Protein AF-A0A554KTY0-F1 (afdb_monomer_lite)

Sequence (241 aa):
MKNPFCISRRGLQHLFLSFKGDFAQDLFQRALDRYSYEEIEVQLNNGKGVIIDAIAANSKLSSSKTENVEVLTALQLSDFYFPYNETAICFELRSDVSPFAIKSYQDLTSALEDNTYVDCSVIYGDKKMSFQIKRYPQKHLEHKNEAFMKWFESKRRHYGEMNGTILVIILQPSGFSMSSKLNLTELAREFIFLKDEITFDEIVVFFNDSMKYFTLYKLYPKEEKLLIPLEWGLKRFRGEI

Radius of gyration: 18.95 Å; chains: 1; bounding box: 55×38×45 Å

pLDDT: mean 81.15, std 13.98, range [34.84, 97.31]

Secondary structure (DSSP, 8-state):
----EEEEHHHHHHHHHHHHHHHHHHHHHHHHTTS-HHHHHHHHHHT-SHHHHHHHHHHHHHHHSHHHHHHHHHHHHHHHH-TTS--EEEEPBPTT--GGG--SHHHHHHHB-SS-S-SEEEEETTEEEEEEEEEEPGGGTTS-HHHHHHHHHHHHTTS---TTEEEEEEE---SS-------HHHHHHHHHHTGGG--SSEEEEEEEETTTEEEEEEEESS-EEEEEEHHHHHHHTTT--

Structure (mmCIF, N/CA/C/O backbone):
data_AF-A0A554KTY0-F1
#
_entry.id   AF-A0A554KTY0-F1
#
loop_
_atom_site.group_PDB
_atom_site.id
_atom_site.type_symbol
_atom_site.label_atom_id
_atom_site.label_alt_id
_atom_site.label_comp_id
_at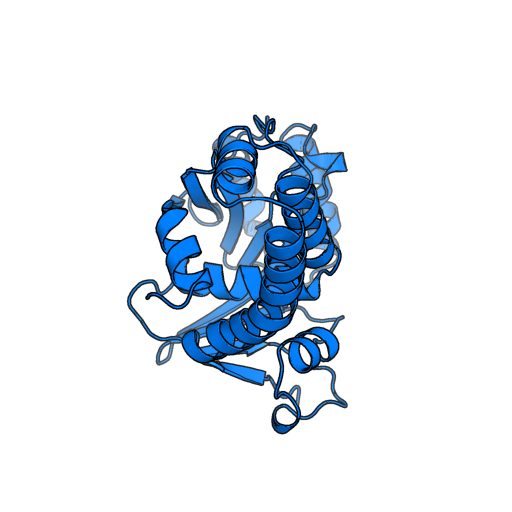om_site.label_asym_id
_atom_site.label_entity_id
_atom_site.label_seq_id
_atom_site.pdbx_PDB_ins_code
_atom_site.Cartn_x
_atom_site.Cartn_y
_atom_site.Cartn_z
_atom_site.occupancy
_atom_site.B_iso_or_equiv
_atom_site.auth_seq_id
_atom_site.auth_comp_id
_atom_site.auth_asym_id
_atom_site.auth_atom_id
_atom_site.pdbx_PDB_model_num
ATOM 1 N N . MET A 1 1 ? -22.938 -3.478 -13.278 1.00 49.38 1 MET A N 1
ATOM 2 C CA . MET A 1 1 ? -22.076 -4.273 -12.377 1.00 49.38 1 MET A CA 1
ATOM 3 C C . MET A 1 1 ? -20.657 -3.778 -12.622 1.00 49.38 1 MET A C 1
ATOM 5 O O . MET A 1 1 ? -20.261 -3.793 -13.782 1.00 49.38 1 MET A O 1
ATOM 9 N N . LYS A 1 2 ? -19.956 -3.223 -11.621 1.00 64.88 2 LYS A N 1
ATOM 10 C CA . LYS A 1 2 ? -18.558 -2.792 -11.809 1.00 64.88 2 LYS A CA 1
ATOM 11 C C . LYS A 1 2 ? -17.721 -4.032 -12.125 1.00 64.88 2 LYS A C 1
ATOM 13 O O . LYS A 1 2 ? -17.886 -5.048 -11.454 1.00 64.88 2 LYS A O 1
ATOM 18 N N . ASN A 1 3 ? -16.911 -3.975 -13.176 1.00 82.62 3 ASN A N 1
ATOM 19 C CA . ASN A 1 3 ? -16.176 -5.131 -13.676 1.00 82.62 3 ASN A CA 1
ATOM 20 C C . ASN A 1 3 ? -14.701 -4.971 -13.278 1.00 82.62 3 ASN A C 1
ATOM 22 O O . ASN A 1 3 ? -14.004 -4.172 -13.904 1.00 82.62 3 ASN A O 1
ATOM 26 N N . PRO A 1 4 ? -14.235 -5.625 -12.199 1.00 92.44 4 PRO A N 1
ATOM 27 C CA . PRO A 1 4 ? -12.879 -5.415 -11.724 1.00 92.44 4 PRO A CA 1
ATOM 28 C C . PRO A 1 4 ? -11.865 -6.010 -12.703 1.00 92.44 4 PRO A C 1
ATOM 30 O O . PRO A 1 4 ? -12.082 -7.079 -13.277 1.00 92.44 4 PRO A O 1
ATOM 33 N N . PHE A 1 5 ? -10.722 -5.348 -12.848 1.00 96.25 5 PHE A N 1
ATOM 34 C CA . PHE A 1 5 ? -9.549 -5.968 -13.446 1.00 96.25 5 PHE A CA 1
ATOM 35 C C . PHE A 1 5 ? -8.804 -6.742 -12.371 1.00 96.25 5 PHE A C 1
ATOM 37 O O . PHE A 1 5 ? -8.351 -6.143 -11.401 1.00 96.25 5 PHE A O 1
ATOM 44 N N . CYS A 1 6 ? -8.668 -8.052 -12.549 1.00 96.69 6 CYS A N 1
ATOM 45 C CA . CYS A 1 6 ? -7.926 -8.918 -11.643 1.00 96.69 6 CYS A CA 1
ATOM 46 C C . CYS A 1 6 ? -6.716 -9.511 -12.359 1.00 96.69 6 CYS A C 1
ATOM 48 O O . CYS A 1 6 ? -6.832 -10.041 -13.464 1.00 96.69 6 CYS A O 1
ATOM 50 N N . ILE A 1 7 ? -5.565 -9.465 -11.702 1.00 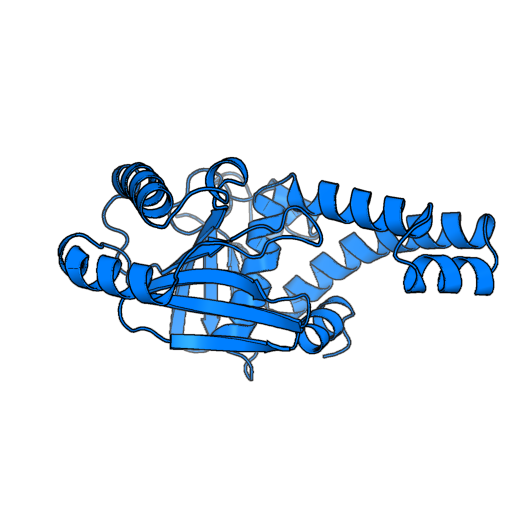96.56 7 ILE A N 1
ATOM 51 C CA . ILE A 1 7 ? -4.308 -10.008 -12.210 1.00 96.56 7 ILE A CA 1
ATOM 52 C C . ILE A 1 7 ? -3.570 -10.726 -11.084 1.00 96.56 7 ILE A C 1
ATOM 54 O O . ILE A 1 7 ? -3.713 -10.368 -9.917 1.00 96.56 7 ILE A O 1
ATOM 58 N N . SER A 1 8 ? -2.784 -11.753 -11.404 1.00 95.56 8 SER A N 1
ATOM 59 C CA . SER A 1 8 ? -1.918 -12.371 -10.400 1.00 95.56 8 SER A CA 1
ATOM 60 C C . SER A 1 8 ? -0.881 -11.368 -9.890 1.00 95.56 8 SER A C 1
ATOM 62 O O . SER A 1 8 ? -0.481 -10.453 -10.615 1.00 95.56 8 SER A O 1
ATOM 64 N N . ARG A 1 9 ? -0.402 -11.549 -8.659 1.00 90.88 9 ARG A N 1
ATOM 65 C CA . ARG A 1 9 ? 0.680 -10.741 -8.086 1.00 90.88 9 ARG A CA 1
ATOM 66 C C . ARG A 1 9 ? 1.884 -10.678 -9.030 1.00 90.88 9 ARG A C 1
ATOM 68 O O . ARG A 1 9 ? 2.371 -9.585 -9.315 1.00 90.88 9 ARG A O 1
ATOM 75 N N . ARG A 1 10 ? 2.307 -11.820 -9.580 1.00 89.00 10 ARG A N 1
ATOM 76 C CA . ARG A 1 10 ? 3.384 -11.892 -10.585 1.00 89.00 10 ARG A CA 1
ATOM 77 C C . ARG A 1 10 ? 3.051 -11.150 -11.874 1.00 89.00 10 ARG A C 1
ATOM 79 O O . ARG A 1 10 ? 3.912 -10.488 -12.443 1.00 89.00 10 ARG A O 1
ATOM 86 N N . GLY A 1 11 ? 1.806 -11.231 -12.340 1.00 91.75 11 GLY A N 1
ATOM 87 C CA . GLY A 1 11 ? 1.366 -10.492 -13.520 1.00 91.75 11 GLY A CA 1
ATOM 88 C C . GLY A 1 11 ? 1.412 -8.978 -13.298 1.00 91.75 11 GLY A C 1
ATOM 89 O O . GLY A 1 11 ? 1.891 -8.247 -14.162 1.00 91.75 11 GLY A O 1
ATOM 90 N N . LEU A 1 12 ? 0.985 -8.502 -12.123 1.00 91.00 12 LEU A N 1
ATOM 91 C CA . LEU A 1 12 ? 1.055 -7.082 -11.773 1.00 91.00 12 LEU A CA 1
ATOM 92 C C . LEU A 1 12 ? 2.504 -6.599 -11.664 1.00 91.00 12 LEU A C 1
ATOM 94 O O . LEU A 1 12 ? 2.836 -5.529 -12.176 1.00 91.00 12 LEU A O 1
ATOM 98 N N . GLN A 1 13 ? 3.371 -7.406 -11.043 1.00 85.12 13 GLN A N 1
ATOM 99 C CA . GLN A 1 13 ? 4.814 -7.158 -11.006 1.00 85.12 13 GLN A CA 1
ATOM 100 C C . GLN A 1 13 ? 5.383 -7.027 -12.418 1.00 85.12 13 GLN A C 1
ATOM 102 O O . GLN A 1 13 ? 6.113 -6.078 -12.682 1.00 85.12 13 GLN A O 1
ATOM 107 N N . HIS A 1 14 ? 5.013 -7.926 -13.334 1.00 86.44 14 HIS A N 1
ATOM 108 C CA . HIS A 1 14 ? 5.457 -7.865 -14.722 1.00 86.44 14 HIS A CA 1
ATOM 109 C C . HIS A 1 14 ? 5.001 -6.576 -15.415 1.00 86.44 14 HIS A C 1
ATOM 111 O O . HIS A 1 14 ? 5.831 -5.899 -16.009 1.00 86.44 14 HIS A O 1
ATOM 117 N N . LEU A 1 15 ? 3.722 -6.186 -15.310 1.00 88.56 15 LEU A N 1
ATOM 118 C CA . LEU A 1 15 ? 3.236 -4.925 -15.898 1.00 88.56 15 LEU A CA 1
ATOM 119 C C . LEU A 1 15 ? 4.043 -3.719 -15.400 1.00 88.56 15 LEU A C 1
ATOM 121 O O . LEU A 1 15 ? 4.469 -2.878 -16.192 1.00 88.56 15 LEU A O 1
ATOM 125 N N . PHE A 1 16 ? 4.284 -3.657 -14.091 1.00 81.62 16 PHE A N 1
ATOM 126 C CA . PHE A 1 16 ? 5.077 -2.598 -13.479 1.00 81.62 16 PHE A CA 1
ATOM 127 C C . PHE A 1 16 ? 6.541 -2.610 -13.937 1.00 81.62 16 PHE A C 1
ATOM 129 O O . PHE A 1 16 ? 7.112 -1.558 -14.225 1.00 81.62 16 PHE A O 1
ATOM 136 N N . LEU A 1 17 ? 7.152 -3.794 -14.008 1.00 76.62 17 LEU A N 1
ATOM 137 C CA . LEU A 1 17 ? 8.523 -3.982 -14.469 1.00 76.62 17 LEU A CA 1
ATOM 138 C C . LEU A 1 17 ? 8.689 -3.602 -15.932 1.00 76.62 17 LEU A C 1
ATOM 140 O O . LEU A 1 17 ? 9.672 -2.949 -16.247 1.00 76.62 17 LEU A O 1
ATOM 144 N N . SER A 1 18 ? 7.741 -3.943 -16.807 1.00 80.19 18 SER A N 1
ATOM 145 C CA . SER A 1 18 ? 7.770 -3.515 -18.209 1.00 80.19 18 SER A CA 1
ATOM 146 C C . SER A 1 18 ? 7.738 -1.990 -18.312 1.00 80.19 18 SER A C 1
ATOM 148 O O . SER A 1 18 ? 8.590 -1.404 -18.970 1.00 80.19 18 SER A O 1
ATOM 150 N N . PHE A 1 19 ? 6.847 -1.333 -17.562 1.00 77.81 19 PHE A N 1
ATOM 151 C CA . PHE A 1 19 ? 6.791 0.131 -17.509 1.00 77.81 19 PHE A CA 1
ATOM 152 C C . PHE A 1 19 ? 8.094 0.762 -17.005 1.00 77.81 19 PHE A C 1
ATOM 154 O O . PHE A 1 19 ? 8.573 1.758 -17.552 1.00 77.81 19 PHE A O 1
ATOM 161 N N . LYS A 1 20 ? 8.682 0.185 -15.952 1.00 68.81 20 LYS A N 1
ATOM 162 C CA . LYS A 1 20 ? 9.961 0.651 -15.420 1.00 68.81 20 LYS A CA 1
ATOM 163 C C . LYS A 1 20 ? 11.138 0.317 -16.318 1.00 68.81 20 LYS A C 1
ATOM 165 O O . LYS A 1 20 ? 12.061 1.112 -16.326 1.00 68.81 20 LYS A O 1
ATOM 170 N N . GLY A 1 21 ? 11.138 -0.814 -17.011 1.00 61.47 21 GLY A N 1
ATOM 171 C CA . GLY A 1 21 ? 12.194 -1.240 -17.922 1.00 61.47 21 GLY A CA 1
ATOM 172 C C . GLY A 1 21 ? 12.374 -0.208 -19.016 1.00 61.47 21 GLY A C 1
ATOM 173 O O . GLY A 1 21 ? 13.446 0.372 -19.114 1.00 61.47 21 GLY A O 1
ATOM 174 N N . ASP A 1 22 ? 11.291 0.153 -19.698 1.00 59.97 22 ASP A N 1
ATOM 175 C CA . ASP A 1 22 ? 11.328 1.165 -20.755 1.00 59.97 22 ASP A CA 1
ATOM 176 C C . ASP A 1 22 ? 11.855 2.517 -20.244 1.00 59.97 22 ASP A C 1
ATOM 178 O O . ASP A 1 22 ? 12.636 3.181 -20.916 1.00 59.97 22 ASP A O 1
ATOM 182 N N . PHE A 1 23 ? 11.488 2.925 -19.024 1.00 60.00 23 PHE A N 1
ATOM 183 C CA . PHE A 1 23 ? 11.884 4.226 -18.475 1.00 60.00 23 PHE A CA 1
ATOM 184 C C . PHE A 1 23 ? 13.277 4.240 -17.816 1.00 60.00 23 PHE A C 1
ATOM 186 O O . PHE A 1 23 ? 14.050 5.188 -17.967 1.00 60.00 23 PHE A O 1
ATOM 193 N N . ALA A 1 24 ? 13.602 3.208 -17.039 1.00 56.84 24 ALA A N 1
ATOM 194 C CA . ALA A 1 24 ? 14.859 3.074 -16.314 1.00 56.84 24 ALA A CA 1
ATOM 195 C C . ALA A 1 24 ? 15.997 2.661 -17.245 1.00 56.84 24 ALA A C 1
ATOM 197 O O . ALA A 1 24 ? 17.110 3.132 -17.043 1.00 56.84 24 ALA A O 1
ATOM 198 N N . GLN A 1 25 ? 15.731 1.842 -18.267 1.00 56.31 25 GLN A N 1
ATOM 199 C CA . GLN A 1 25 ? 16.708 1.507 -19.299 1.00 56.31 25 GLN A CA 1
ATOM 200 C C . GLN A 1 25 ? 17.047 2.738 -20.139 1.00 56.31 25 GLN A C 1
ATOM 202 O O . GLN A 1 25 ? 18.224 2.992 -20.357 1.00 56.31 25 GLN A O 1
ATOM 207 N N . ASP A 1 26 ? 16.065 3.571 -20.494 1.00 64.38 26 ASP A N 1
ATOM 208 C CA . ASP A 1 26 ? 16.317 4.852 -21.165 1.00 64.38 26 ASP A CA 1
ATOM 209 C C . ASP A 1 26 ? 17.183 5.797 -20.321 1.00 64.38 26 ASP A C 1
ATOM 211 O O . ASP A 1 26 ? 18.111 6.429 -20.827 1.00 64.38 26 ASP A O 1
ATOM 215 N N . LEU A 1 27 ? 16.898 5.905 -19.019 1.00 63.28 27 LEU A N 1
ATOM 216 C CA . LEU A 1 27 ? 17.681 6.739 -18.102 1.00 63.28 27 LEU A CA 1
ATOM 217 C C . LEU A 1 27 ? 19.081 6.180 -17.856 1.00 63.28 27 LEU A C 1
ATOM 219 O O . LEU A 1 27 ? 20.042 6.946 -17.824 1.00 63.28 27 LEU A O 1
ATOM 223 N N . PHE A 1 28 ? 19.199 4.866 -17.684 1.00 59.66 28 PHE A N 1
ATOM 224 C CA . PHE A 1 28 ? 20.468 4.189 -17.457 1.00 59.66 28 PHE A CA 1
ATOM 225 C C . PHE A 1 28 ? 21.339 4.188 -18.714 1.00 59.66 28 PHE A C 1
ATOM 227 O O . PHE A 1 28 ? 22.538 4.410 -18.613 1.00 59.66 28 PHE A O 1
ATOM 234 N N . GLN A 1 29 ? 20.755 4.045 -19.903 1.00 64.69 29 GLN A N 1
ATOM 235 C CA . GLN A 1 29 ? 21.492 4.156 -21.158 1.00 64.69 29 GLN A CA 1
ATOM 236 C C . GLN A 1 29 ? 22.034 5.575 -21.341 1.00 64.69 29 GLN A C 1
ATOM 238 O O . GLN A 1 29 ? 23.232 5.750 -21.522 1.00 64.69 29 GLN A O 1
ATOM 243 N N . ARG A 1 30 ? 21.199 6.607 -21.149 1.00 69.06 30 ARG A N 1
ATOM 244 C CA . ARG A 1 30 ? 21.655 8.012 -21.190 1.00 69.06 30 ARG A CA 1
ATOM 245 C C . ARG A 1 30 ? 22.724 8.327 -20.141 1.00 69.06 30 ARG A C 1
ATOM 247 O O . ARG A 1 30 ? 23.523 9.241 -20.332 1.00 69.06 30 ARG A O 1
ATOM 254 N N . ALA A 1 31 ? 22.700 7.618 -19.017 1.00 64.81 31 ALA A N 1
ATOM 255 C CA . ALA A 1 31 ? 23.711 7.708 -17.977 1.00 64.81 31 ALA A CA 1
ATOM 256 C C . ALA A 1 31 ? 25.029 7.045 -18.389 1.00 64.81 31 ALA A C 1
ATOM 258 O O . ALA A 1 31 ? 26.068 7.686 -18.277 1.00 64.81 31 ALA A O 1
ATOM 259 N N . LEU A 1 32 ? 24.988 5.809 -18.892 1.00 66.19 32 LEU A N 1
ATOM 260 C CA . LEU A 1 32 ? 26.157 5.081 -19.393 1.00 66.19 32 LEU A CA 1
ATOM 261 C C . LEU A 1 32 ? 26.813 5.777 -20.590 1.00 66.19 32 LEU A C 1
ATOM 263 O O . LEU A 1 32 ? 28.030 5.748 -20.725 1.00 66.19 32 LEU A O 1
ATOM 267 N N . ASP A 1 33 ? 26.023 6.454 -21.423 1.00 76.81 33 ASP A N 1
ATOM 268 C CA . ASP A 1 33 ? 26.534 7.242 -22.547 1.00 76.81 33 ASP A CA 1
ATOM 269 C C . ASP A 1 33 ? 27.300 8.499 -22.082 1.00 76.81 33 ASP A C 1
ATOM 271 O O . ASP A 1 33 ? 28.011 9.126 -22.870 1.00 76.81 33 ASP A O 1
ATOM 275 N N . ARG A 1 34 ? 27.142 8.901 -20.812 1.00 79.94 34 ARG A N 1
ATOM 276 C CA . ARG A 1 34 ? 27.654 10.166 -20.265 1.00 79.94 34 ARG A CA 1
ATOM 277 C C . ARG A 1 34 ? 28.645 10.004 -19.109 1.00 79.94 34 ARG A C 1
ATOM 279 O O . ARG A 1 34 ? 29.392 10.945 -18.854 1.00 79.94 34 ARG A O 1
ATOM 286 N N . TYR A 1 35 ? 28.641 8.864 -18.424 1.00 79.75 35 TYR A N 1
ATOM 287 C CA . TYR A 1 35 ? 29.428 8.605 -17.218 1.00 79.75 35 TYR A CA 1
ATOM 288 C C . TYR A 1 35 ? 30.063 7.214 -17.266 1.00 79.75 35 TYR A C 1
ATOM 290 O O . TYR A 1 35 ? 29.439 6.259 -17.732 1.00 79.75 35 TYR A O 1
ATOM 298 N N . SER A 1 36 ? 31.285 7.083 -16.742 1.00 84.69 36 SER A N 1
ATOM 299 C CA . SER A 1 36 ? 31.910 5.773 -16.545 1.00 84.69 36 SER A CA 1
ATOM 300 C C . SER A 1 36 ? 31.183 4.969 -15.462 1.00 84.69 36 SER A C 1
ATOM 302 O O . SER A 1 36 ? 30.435 5.505 -14.638 1.00 84.69 36 SER A O 1
ATOM 304 N N . TYR A 1 37 ? 31.424 3.659 -15.437 1.00 72.25 37 TYR A N 1
ATOM 305 C CA . TYR A 1 37 ? 30.862 2.782 -14.413 1.00 72.25 37 TYR A CA 1
ATOM 306 C C . TYR A 1 37 ? 31.296 3.202 -12.997 1.00 72.25 37 TYR A C 1
ATOM 308 O O . TYR A 1 37 ? 30.456 3.276 -12.099 1.00 72.25 37 TYR A O 1
ATOM 316 N N . GLU A 1 38 ? 32.571 3.565 -12.806 1.00 79.81 38 GLU A N 1
ATOM 317 C CA . GLU A 1 38 ? 33.064 4.059 -11.515 1.00 79.81 38 GLU A CA 1
ATOM 318 C C . GLU A 1 38 ? 32.370 5.364 -11.095 1.00 79.81 38 GLU A C 1
ATOM 320 O O . GLU A 1 38 ? 32.033 5.546 -9.925 1.00 79.81 38 GLU A O 1
ATOM 325 N N . GLU A 1 39 ? 32.101 6.273 -12.035 1.00 77.19 39 GLU A N 1
ATOM 326 C CA . GLU A 1 39 ? 31.411 7.536 -11.749 1.00 77.19 39 GLU A CA 1
ATOM 327 C C . GLU A 1 39 ? 29.950 7.325 -11.337 1.00 77.19 39 GLU A C 1
ATOM 329 O O . GLU A 1 39 ? 29.427 8.060 -10.493 1.00 77.19 39 GLU A O 1
ATOM 334 N N . ILE A 1 40 ? 29.283 6.325 -11.913 1.00 71.62 40 ILE A N 1
ATOM 335 C CA . ILE A 1 40 ? 27.926 5.933 -11.519 1.00 71.62 40 ILE A CA 1
ATOM 336 C C . ILE A 1 40 ? 27.945 5.343 -10.105 1.00 71.62 40 ILE A C 1
ATOM 338 O O . ILE A 1 40 ? 27.137 5.741 -9.264 1.00 71.62 40 ILE A O 1
ATOM 342 N N . GLU A 1 41 ? 28.881 4.442 -9.811 1.00 71.38 41 GLU A N 1
ATOM 343 C CA . GLU A 1 41 ? 29.006 3.802 -8.498 1.00 71.38 41 GLU A CA 1
ATOM 344 C C . GLU A 1 41 ? 29.306 4.821 -7.384 1.00 71.38 41 GLU A C 1
ATOM 346 O O . GLU A 1 41 ? 28.684 4.795 -6.319 1.00 71.38 41 GLU A O 1
ATOM 351 N N . VAL A 1 42 ? 30.181 5.795 -7.652 1.00 82.69 42 VAL A N 1
ATOM 352 C CA . VAL A 1 42 ? 30.466 6.910 -6.734 1.00 82.69 42 VAL A CA 1
ATOM 353 C C . VAL A 1 42 ? 29.213 7.747 -6.458 1.00 82.69 42 VAL A C 1
ATOM 355 O O . VAL A 1 42 ? 28.964 8.116 -5.307 1.00 82.69 42 VAL A O 1
ATOM 358 N N . GLN A 1 43 ? 28.400 8.038 -7.477 1.00 79.19 43 GLN A N 1
ATOM 359 C CA . GLN A 1 43 ? 27.152 8.789 -7.299 1.00 79.19 43 GLN A CA 1
ATOM 360 C C . GLN A 1 43 ? 26.122 8.014 -6.468 1.00 79.19 43 GLN A C 1
ATOM 362 O O . GLN A 1 43 ? 25.481 8.593 -5.586 1.00 79.19 43 GLN A O 1
ATOM 367 N N . LEU A 1 44 ? 25.993 6.705 -6.708 1.00 65.19 44 LEU A N 1
ATOM 368 C CA . LEU A 1 44 ? 25.102 5.825 -5.949 1.00 65.19 44 LEU A CA 1
ATOM 369 C C . LEU A 1 44 ? 25.507 5.743 -4.472 1.00 65.19 44 LEU A C 1
ATOM 371 O O . LEU A 1 44 ? 24.664 5.943 -3.597 1.00 65.19 44 LEU A O 1
ATOM 375 N N . ASN A 1 45 ? 26.794 5.532 -4.196 1.00 68.75 45 ASN A N 1
ATOM 376 C CA . ASN A 1 45 ? 27.319 5.403 -2.834 1.00 68.75 45 ASN A CA 1
ATOM 377 C C . ASN A 1 45 ? 27.231 6.709 -2.037 1.00 68.75 45 ASN A C 1
ATOM 379 O O . ASN A 1 45 ? 26.927 6.696 -0.845 1.00 68.75 45 ASN A O 1
ATOM 383 N N . ASN A 1 46 ? 27.451 7.849 -2.693 1.00 75.62 46 ASN A N 1
ATOM 384 C CA . ASN A 1 46 ? 27.383 9.157 -2.044 1.00 75.62 46 ASN A CA 1
ATOM 385 C C . ASN A 1 46 ? 25.958 9.724 -1.970 1.00 75.62 46 ASN A C 1
ATOM 387 O O . ASN A 1 46 ? 25.751 10.777 -1.359 1.00 75.62 46 ASN A O 1
ATOM 391 N N . GLY A 1 47 ? 24.984 9.064 -2.608 1.00 65.94 47 GLY A N 1
ATOM 392 C CA . GLY A 1 47 ? 23.593 9.508 -2.659 1.00 65.94 47 GLY A CA 1
ATOM 393 C C . GLY A 1 47 ? 23.420 10.894 -3.290 1.00 65.94 47 GLY A C 1
ATOM 394 O O . GLY A 1 47 ? 22.501 11.620 -2.913 1.00 65.94 47 GLY A O 1
ATOM 395 N N . LYS A 1 48 ? 24.318 11.296 -4.200 1.00 70.00 48 LYS A N 1
ATOM 396 C CA . LYS A 1 48 ? 24.304 12.596 -4.892 1.00 70.00 48 LYS A CA 1
ATOM 397 C C . LYS A 1 48 ? 24.833 12.459 -6.318 1.00 70.00 48 LYS A C 1
ATOM 399 O O . LYS A 1 48 ? 25.732 11.663 -6.563 1.00 70.00 48 LYS A O 1
ATOM 404 N N . GLY A 1 49 ? 24.327 13.287 -7.231 1.00 73.94 49 GLY A N 1
ATOM 405 C CA . GLY A 1 49 ? 24.757 13.341 -8.631 1.00 73.94 49 GLY A CA 1
ATOM 406 C C . GLY A 1 49 ? 23.597 13.161 -9.607 1.00 73.94 49 GLY A C 1
ATOM 407 O O . GLY A 1 49 ? 22.484 12.839 -9.201 1.00 73.94 49 GLY A O 1
ATOM 408 N N . VAL A 1 50 ? 23.863 13.345 -10.901 1.00 71.62 50 VAL A N 1
ATOM 409 C CA . VAL A 1 50 ? 22.845 13.339 -11.967 1.00 71.62 50 VAL A CA 1
ATOM 410 C C . VAL A 1 50 ? 22.070 12.016 -12.019 1.00 71.62 50 VAL A C 1
ATOM 412 O O . VAL A 1 50 ? 20.873 12.021 -12.297 1.00 71.62 50 VAL A O 1
ATOM 415 N N . ILE A 1 51 ? 22.711 10.891 -11.683 1.00 68.56 51 ILE A N 1
ATOM 416 C CA . ILE A 1 51 ? 22.048 9.579 -11.582 1.00 68.56 51 ILE A CA 1
ATOM 417 C C . ILE A 1 51 ? 21.050 9.542 -10.425 1.00 68.56 51 ILE A C 1
ATOM 419 O O . ILE A 1 51 ? 19.920 9.078 -10.580 1.00 68.56 51 ILE A O 1
ATOM 423 N N . ILE A 1 52 ? 21.444 10.063 -9.265 1.00 67.81 52 ILE A N 1
ATOM 424 C CA . ILE A 1 52 ? 20.569 10.143 -8.096 1.00 67.81 52 ILE A CA 1
ATOM 425 C C . ILE A 1 52 ? 19.426 11.129 -8.341 1.00 67.81 52 ILE A C 1
ATOM 427 O O . ILE A 1 52 ? 18.287 10.823 -7.997 1.00 67.81 52 ILE A O 1
ATOM 431 N N . ASP A 1 53 ? 19.690 12.257 -9.000 1.00 66.75 53 ASP A N 1
ATOM 432 C CA . ASP A 1 53 ? 18.664 13.232 -9.378 1.00 66.75 53 ASP A CA 1
ATOM 433 C C . ASP A 1 53 ? 17.652 12.629 -10.359 1.00 66.75 53 ASP A C 1
ATOM 435 O O . ASP A 1 53 ? 16.446 12.822 -10.207 1.00 66.75 53 ASP A O 1
ATOM 439 N N . ALA A 1 54 ? 18.118 11.832 -11.324 1.00 64.12 54 ALA A N 1
ATOM 440 C CA . ALA A 1 54 ? 17.272 11.065 -12.233 1.00 64.12 54 ALA A CA 1
ATOM 441 C C . ALA A 1 54 ? 16.400 10.032 -11.493 1.00 64.12 54 ALA A C 1
ATOM 443 O O . ALA A 1 54 ? 15.192 9.950 -11.735 1.00 64.12 54 ALA A O 1
ATOM 444 N N . ILE A 1 55 ? 16.976 9.279 -10.549 1.00 63.19 55 ILE A N 1
ATOM 445 C CA . ILE A 1 55 ? 16.241 8.325 -9.699 1.00 63.19 55 ILE A CA 1
ATOM 446 C C . ILE A 1 55 ? 15.204 9.054 -8.832 1.00 63.19 55 ILE A C 1
ATOM 448 O O . ILE A 1 55 ? 14.062 8.596 -8.698 1.00 63.19 55 ILE A O 1
ATOM 452 N N . ALA A 1 56 ? 15.567 10.204 -8.266 1.00 63.84 56 ALA A N 1
ATOM 453 C CA . ALA A 1 56 ? 14.679 11.037 -7.466 1.00 63.84 56 ALA A CA 1
ATOM 454 C C . ALA A 1 56 ? 13.543 11.625 -8.316 1.00 63.84 56 ALA A C 1
ATOM 456 O O . ALA A 1 56 ? 12.385 11.593 -7.897 1.00 63.84 56 ALA A O 1
ATOM 457 N N . ALA A 1 57 ? 13.833 12.092 -9.533 1.00 63.53 57 ALA A N 1
ATOM 458 C CA . ALA A 1 57 ? 12.837 12.576 -10.484 1.00 63.53 57 ALA A CA 1
ATOM 459 C C . ALA A 1 57 ? 11.865 11.465 -10.906 1.00 63.53 57 ALA A C 1
ATOM 461 O O . ALA A 1 57 ? 10.653 11.684 -10.919 1.00 63.53 57 ALA A O 1
ATOM 462 N N . ASN A 1 58 ? 12.364 10.251 -11.158 1.00 63.44 58 ASN A N 1
ATOM 463 C CA . ASN A 1 58 ? 11.527 9.084 -11.443 1.00 63.44 58 ASN A CA 1
ATOM 464 C C . ASN A 1 58 ? 10.618 8.728 -10.256 1.00 63.44 58 ASN 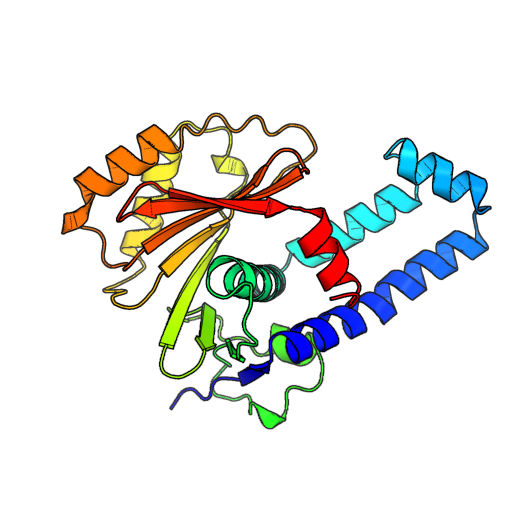A C 1
ATOM 466 O O . ASN A 1 58 ? 9.414 8.509 -10.401 1.00 63.44 58 ASN A O 1
ATOM 470 N N . SER A 1 59 ? 11.182 8.738 -9.047 1.00 63.78 59 SER A N 1
ATOM 471 C CA . SER A 1 59 ? 10.427 8.508 -7.812 1.00 63.78 59 SER A CA 1
ATOM 472 C C . SER A 1 59 ? 9.353 9.580 -7.608 1.00 63.78 59 SER A C 1
ATOM 474 O O . SER A 1 59 ? 8.237 9.277 -7.183 1.00 63.78 59 SER A O 1
ATOM 476 N N . LYS A 1 60 ? 9.646 10.832 -7.976 1.00 63.97 60 LYS A N 1
ATOM 477 C CA . LYS A 1 60 ? 8.701 11.952 -7.937 1.00 63.97 60 LYS A CA 1
ATOM 478 C C . LYS A 1 60 ? 7.576 11.805 -8.966 1.00 63.97 60 LYS A C 1
ATOM 480 O O . LYS A 1 60 ? 6.432 12.070 -8.625 1.00 63.97 60 LYS A O 1
ATOM 485 N N . LEU A 1 61 ? 7.868 11.345 -10.184 1.00 60.97 61 LEU A N 1
ATOM 486 C CA . LEU A 1 61 ? 6.859 11.050 -11.215 1.00 60.97 61 LEU A CA 1
ATOM 487 C C . LEU A 1 61 ? 5.969 9.862 -10.827 1.00 60.97 61 LEU A C 1
ATOM 489 O O . LEU A 1 61 ? 4.757 9.894 -11.016 1.00 60.97 61 LEU A O 1
ATOM 493 N N . SER A 1 62 ? 6.560 8.825 -10.237 1.00 63.44 62 SER A N 1
ATOM 494 C CA . SER A 1 62 ? 5.816 7.653 -9.770 1.00 63.44 62 SER A CA 1
ATOM 495 C C . SER A 1 62 ? 4.914 7.991 -8.579 1.00 63.44 62 SER A C 1
ATOM 497 O O . SER A 1 62 ? 3.811 7.474 -8.483 1.00 63.44 62 SER A O 1
ATOM 499 N N . SER A 1 63 ? 5.344 8.895 -7.694 1.00 65.75 63 SER A N 1
ATOM 500 C CA . SER A 1 63 ? 4.580 9.315 -6.509 1.00 65.75 63 SER A CA 1
ATOM 501 C C . SER A 1 63 ? 3.677 10.536 -6.724 1.00 65.75 63 SER A C 1
ATOM 503 O O . SER A 1 63 ? 2.941 10.909 -5.805 1.00 65.75 63 SER A O 1
ATOM 505 N N . SER A 1 64 ? 3.702 11.182 -7.893 1.00 67.38 64 SER A N 1
ATOM 506 C CA . SER A 1 64 ? 2.850 12.347 -8.178 1.00 67.38 64 SER A CA 1
ATOM 507 C C . SER A 1 64 ? 1.414 11.963 -8.535 1.00 67.38 64 SER A C 1
ATOM 509 O O . SER A 1 64 ? 0.511 12.762 -8.303 1.00 67.38 64 SER A O 1
ATOM 511 N N . LYS A 1 65 ? 1.204 10.742 -9.038 1.00 75.38 65 LYS A N 1
ATOM 512 C CA . LYS A 1 65 ? -0.109 10.175 -9.370 1.00 75.38 65 LYS A CA 1
ATOM 513 C C . LYS A 1 65 ? -0.595 9.238 -8.266 1.00 75.38 65 LYS A C 1
ATOM 515 O O . LYS A 1 65 ? 0.193 8.454 -7.735 1.00 75.38 65 LYS A O 1
ATOM 520 N N . THR A 1 66 ? -1.862 9.350 -7.886 1.00 82.56 66 THR A N 1
ATOM 521 C CA . THR A 1 66 ? -2.451 8.558 -6.793 1.00 82.56 66 THR A CA 1
ATOM 522 C C . THR A 1 66 ? -2.571 7.090 -7.190 1.00 82.56 66 THR A C 1
ATOM 524 O O . THR A 1 66 ? -2.181 6.217 -6.424 1.00 82.56 66 THR A O 1
ATOM 527 N N . GLU A 1 67 ? -2.953 6.843 -8.433 1.00 86.25 67 GLU A N 1
ATOM 528 C CA . GLU A 1 67 ? -3.170 5.543 -9.063 1.00 86.25 67 GLU A CA 1
ATOM 529 C C . GLU A 1 67 ? -1.893 4.689 -9.030 1.00 86.25 67 GLU A C 1
ATOM 531 O O . GLU A 1 67 ? -1.907 3.501 -8.719 1.00 86.25 67 GLU A O 1
ATOM 536 N N . ASN A 1 68 ? -0.738 5.317 -9.271 1.00 83.44 68 ASN A N 1
ATOM 537 C CA . ASN A 1 68 ? 0.555 4.645 -9.156 1.00 83.44 68 ASN A CA 1
ATOM 538 C C . ASN A 1 68 ? 0.849 4.197 -7.723 1.00 83.44 68 ASN A C 1
ATOM 540 O O . ASN A 1 68 ? 1.387 3.113 -7.500 1.00 83.44 68 ASN A O 1
ATOM 544 N N . VAL A 1 69 ? 0.532 5.053 -6.750 1.00 82.94 69 VAL A N 1
ATOM 545 C CA . VAL A 1 69 ? 0.726 4.744 -5.332 1.00 82.94 69 VAL A CA 1
ATOM 546 C C . VAL A 1 69 ? -0.198 3.601 -4.922 1.00 82.94 69 VAL A C 1
ATOM 548 O O . VAL A 1 69 ? 0.259 2.682 -4.251 1.00 82.94 69 VAL A O 1
ATOM 551 N N . GLU A 1 70 ? -1.450 3.612 -5.371 1.00 88.75 70 GLU A N 1
ATOM 552 C CA . GLU A 1 70 ? -2.426 2.554 -5.101 1.00 88.75 70 GLU A CA 1
ATOM 553 C C . GLU A 1 70 ? -1.969 1.203 -5.647 1.00 88.75 70 GLU A C 1
ATOM 555 O O . GLU A 1 70 ? -1.938 0.229 -4.898 1.00 88.75 70 GLU A O 1
ATOM 560 N N . VAL A 1 71 ? -1.521 1.141 -6.905 1.00 90.00 71 VAL A N 1
ATOM 561 C CA . VAL A 1 71 ? -1.022 -0.106 -7.506 1.00 90.00 71 VAL A CA 1
ATOM 562 C C . VAL A 1 71 ? 0.216 -0.633 -6.769 1.00 90.00 71 VAL A C 1
ATOM 564 O O . VAL A 1 71 ? 0.300 -1.824 -6.456 1.00 90.00 71 VAL A O 1
ATOM 567 N N . LEU A 1 72 ? 1.169 0.245 -6.443 1.00 85.38 72 LEU A N 1
ATOM 568 C CA . LEU A 1 72 ? 2.375 -0.122 -5.694 1.00 85.38 72 LEU A CA 1
ATOM 569 C C . LEU A 1 72 ? 2.055 -0.630 -4.287 1.00 85.38 72 LEU A C 1
ATOM 571 O O . LEU A 1 72 ? 2.618 -1.629 -3.837 1.00 85.38 72 LEU A O 1
ATOM 575 N N . THR A 1 73 ? 1.151 0.052 -3.589 1.00 89.00 73 THR A N 1
ATOM 576 C CA . THR A 1 73 ? 0.721 -0.340 -2.250 1.00 89.00 73 THR A CA 1
ATOM 577 C C . THR A 1 73 ? -0.093 -1.630 -2.288 1.00 89.00 73 THR A C 1
ATOM 579 O O . THR A 1 73 ? 0.129 -2.480 -1.435 1.00 89.00 73 THR A O 1
ATOM 582 N N . ALA A 1 74 ? -0.939 -1.858 -3.296 1.00 92.56 74 ALA A N 1
ATOM 583 C CA . ALA A 1 74 ? -1.669 -3.117 -3.469 1.00 92.56 74 ALA A CA 1
ATOM 584 C C . ALA A 1 74 ? -0.721 -4.324 -3.565 1.00 92.56 74 ALA A C 1
ATOM 586 O O . ALA A 1 74 ? -0.927 -5.343 -2.900 1.00 92.56 74 ALA A O 1
ATOM 587 N N . LEU A 1 75 ? 0.367 -4.181 -4.330 1.00 89.69 75 LEU A N 1
ATOM 588 C CA . LEU A 1 75 ? 1.408 -5.201 -4.412 1.00 89.69 75 LEU A CA 1
ATOM 589 C C . LEU A 1 75 ? 2.032 -5.479 -3.034 1.00 89.69 75 LEU A C 1
ATOM 591 O O . LEU A 1 75 ? 2.149 -6.633 -2.629 1.00 89.69 75 LEU A O 1
ATOM 595 N N . GLN A 1 76 ? 2.369 -4.433 -2.280 1.00 88.94 76 GLN A N 1
ATOM 596 C CA . GLN A 1 76 ? 2.967 -4.562 -0.946 1.00 88.94 76 GLN A CA 1
ATOM 597 C C . GLN A 1 76 ? 1.996 -5.147 0.089 1.00 88.94 76 GLN A C 1
ATOM 599 O O . GLN A 1 76 ? 2.398 -5.956 0.920 1.00 88.94 76 GLN A O 1
ATOM 604 N N . LEU A 1 77 ? 0.712 -4.790 0.034 1.00 93.12 77 LEU A N 1
ATOM 605 C CA . LEU A 1 77 ? -0.322 -5.354 0.904 1.00 93.12 77 LEU A CA 1
ATOM 606 C C . LEU A 1 77 ? -0.468 -6.858 0.672 1.00 93.12 77 LEU A C 1
ATOM 608 O O . LEU A 1 77 ? -0.570 -7.618 1.635 1.00 93.12 77 LEU A O 1
ATOM 612 N N . SER A 1 78 ? -0.390 -7.310 -0.583 1.00 92.44 78 SER A N 1
ATOM 613 C CA . SER A 1 78 ? -0.396 -8.744 -0.881 1.00 92.44 78 SER A CA 1
ATOM 614 C C . SER A 1 78 ? 0.745 -9.489 -0.176 1.00 92.44 78 SER A C 1
ATOM 616 O O . SER A 1 78 ? 0.550 -10.608 0.294 1.00 92.44 78 SER A O 1
ATOM 618 N N . ASP A 1 79 ? 1.895 -8.838 0.004 1.00 87.62 79 ASP A N 1
ATOM 619 C CA . ASP A 1 79 ? 3.037 -9.420 0.699 1.00 87.62 79 ASP A CA 1
ATOM 620 C C . ASP A 1 79 ? 2.878 -9.429 2.223 1.00 87.62 79 ASP A C 1
ATOM 622 O O . ASP A 1 79 ? 3.359 -10.355 2.870 1.00 87.62 79 ASP A O 1
ATOM 626 N N . PHE A 1 80 ? 2.202 -8.440 2.815 1.00 91.44 80 PHE A N 1
ATOM 627 C CA . PHE A 1 80 ? 1.940 -8.436 4.260 1.00 91.44 80 PHE A CA 1
ATOM 628 C C . PHE A 1 80 ? 0.907 -9.481 4.668 1.00 91.44 80 PHE A C 1
ATOM 630 O O . PHE A 1 80 ? 1.096 -10.172 5.668 1.00 91.44 80 PHE A O 1
ATOM 637 N N . TYR A 1 81 ? -0.185 -9.591 3.913 1.00 92.81 81 TYR A N 1
ATOM 638 C CA . TYR A 1 81 ? -1.305 -10.452 4.290 1.00 92.81 81 TYR A CA 1
ATOM 639 C C . TYR A 1 81 ? -1.184 -11.872 3.720 1.00 92.81 81 TYR A C 1
ATOM 641 O O . TYR A 1 81 ? -1.720 -12.811 4.308 1.00 92.81 81 TYR A O 1
ATOM 649 N N . PHE A 1 82 ? -0.446 -12.057 2.619 1.00 91.88 82 PHE A N 1
ATOM 650 C CA . PHE A 1 82 ? -0.292 -13.348 1.940 1.00 91.88 82 PHE A CA 1
ATOM 651 C C . PHE A 1 82 ? 1.155 -13.603 1.451 1.00 91.88 82 PHE A C 1
ATOM 653 O O . PHE A 1 82 ? 1.368 -13.935 0.282 1.00 91.88 82 PHE A O 1
ATOM 660 N N . PRO A 1 83 ? 2.178 -13.508 2.327 1.00 86.12 83 PRO A N 1
ATOM 661 C CA . PRO A 1 83 ? 3.595 -13.506 1.931 1.00 86.12 83 PRO A CA 1
ATOM 662 C C . PRO A 1 83 ? 4.044 -14.741 1.140 1.00 86.12 83 PRO A C 1
ATOM 664 O O . PRO A 1 83 ? 4.910 -14.632 0.272 1.00 86.12 83 PRO A O 1
ATOM 667 N N . TYR A 1 84 ? 3.461 -15.905 1.432 1.00 86.38 84 TYR A N 1
ATOM 668 C CA . TYR A 1 84 ? 3.877 -17.202 0.883 1.00 86.38 84 TYR A CA 1
ATOM 669 C C . TYR A 1 84 ? 2.984 -17.709 -0.250 1.00 86.38 84 TYR A C 1
ATOM 671 O O . TYR A 1 84 ? 3.209 -18.796 -0.777 1.00 86.38 84 TYR A O 1
ATOM 679 N N . ASN A 1 85 ? 1.977 -16.928 -0.633 1.00 88.75 85 ASN A N 1
ATOM 680 C CA . ASN A 1 85 ? 0.915 -17.390 -1.507 1.00 88.75 85 ASN A CA 1
ATOM 681 C C . ASN A 1 85 ? 0.868 -16.533 -2.763 1.00 88.75 85 ASN A C 1
ATOM 683 O O . ASN A 1 85 ? 1.085 -15.325 -2.698 1.00 88.75 85 ASN A O 1
ATOM 687 N N . GLU A 1 86 ? 0.567 -17.142 -3.906 1.00 90.75 86 GLU A N 1
ATOM 688 C CA . GLU A 1 86 ? 0.214 -16.358 -5.084 1.00 90.75 86 GLU A CA 1
ATOM 689 C C . GLU A 1 86 ? -1.224 -15.867 -4.948 1.00 90.75 86 GLU A C 1
ATOM 691 O O . GLU A 1 86 ? -2.133 -16.646 -4.658 1.00 90.75 86 GLU A O 1
ATOM 696 N N . THR A 1 87 ? -1.413 -14.565 -5.130 1.00 94.81 87 THR A N 1
ATOM 697 C CA . THR A 1 87 ? -2.697 -13.891 -4.946 1.00 94.81 87 THR A CA 1
ATOM 698 C C . THR A 1 87 ? -3.152 -13.240 -6.238 1.00 94.81 87 THR A C 1
ATOM 700 O O . THR A 1 87 ? -2.339 -12.916 -7.107 1.00 94.81 87 THR A O 1
ATOM 703 N N . ALA A 1 88 ? -4.461 -13.048 -6.369 1.00 97.00 88 ALA A N 1
ATOM 704 C CA . ALA A 1 88 ? -5.018 -12.156 -7.372 1.00 97.00 88 ALA A CA 1
ATOM 705 C C . ALA A 1 88 ? -5.222 -10.775 -6.744 1.00 97.00 88 ALA A C 1
ATOM 707 O O . ALA A 1 88 ? -5.804 -10.658 -5.667 1.00 97.00 88 ALA A O 1
ATOM 708 N N . ILE A 1 89 ? -4.746 -9.738 -7.419 1.00 97.19 89 ILE A N 1
ATOM 709 C CA . ILE A 1 89 ? -4.935 -8.341 -7.048 1.00 97.19 89 ILE A CA 1
ATOM 710 C C . ILE A 1 89 ? -5.946 -7.757 -8.029 1.00 97.19 89 ILE A C 1
ATOM 712 O O . ILE A 1 89 ? -5.757 -7.839 -9.244 1.00 97.19 89 ILE A O 1
ATOM 716 N N . CYS A 1 90 ? -7.030 -7.210 -7.494 1.00 97.31 90 CYS A N 1
ATOM 717 C CA . CYS A 1 90 ? -8.137 -6.671 -8.262 1.00 97.31 90 CYS A CA 1
ATOM 718 C C . CYS A 1 90 ? -8.280 -5.167 -8.044 1.00 97.31 90 CYS A C 1
ATOM 720 O O . CYS A 1 90 ? -8.202 -4.700 -6.907 1.00 97.31 90 CYS A O 1
ATOM 722 N N . PHE A 1 91 ? -8.566 -4.442 -9.120 1.00 96.19 91 PHE A N 1
ATOM 723 C CA . PHE A 1 91 ? -8.819 -3.005 -9.124 1.00 96.19 91 PHE A CA 1
ATOM 724 C C . PHE A 1 91 ? -10.185 -2.717 -9.741 1.00 96.19 91 PHE A C 1
ATOM 726 O O . PHE A 1 91 ? -10.571 -3.354 -10.727 1.00 96.19 91 PHE A O 1
ATOM 733 N N . GLU A 1 92 ? -10.921 -1.765 -9.172 1.00 94.19 92 GLU A N 1
ATOM 734 C CA . GLU A 1 92 ? -12.134 -1.269 -9.814 1.00 94.19 92 GLU A CA 1
ATOM 735 C C . GLU A 1 92 ? -11.769 -0.384 -11.006 1.00 94.19 92 GLU A C 1
ATOM 737 O O . GLU A 1 92 ? -10.940 0.518 -10.899 1.00 94.19 92 GLU A O 1
ATOM 742 N N . LEU A 1 93 ? -12.396 -0.657 -12.148 1.00 94.00 93 LEU A N 1
ATOM 743 C CA . LEU A 1 93 ? -12.266 0.160 -13.347 1.00 94.00 93 LEU A CA 1
ATOM 744 C C . LEU A 1 93 ? -13.475 1.077 -13.499 1.00 94.00 93 LEU A C 1
ATOM 746 O O . LEU A 1 93 ? -14.582 0.728 -13.067 1.00 94.00 93 LEU A O 1
ATOM 750 N N . ARG A 1 94 ? -13.280 2.201 -14.193 1.00 93.06 94 ARG A N 1
ATOM 751 C CA . ARG A 1 94 ? -14.398 3.031 -14.652 1.00 93.06 94 ARG A CA 1
ATOM 752 C C . ARG A 1 94 ? -15.359 2.219 -15.512 1.00 93.06 94 ARG A C 1
ATOM 754 O O . ARG A 1 94 ? -14.970 1.312 -16.246 1.00 93.06 94 ARG A O 1
ATOM 761 N N . SER A 1 95 ? -16.639 2.574 -15.427 1.00 90.50 95 SER A N 1
ATOM 762 C CA . SER A 1 95 ? -17.736 1.799 -16.024 1.00 90.50 95 SER A CA 1
ATOM 763 C C . SER A 1 95 ? -17.662 1.608 -17.546 1.00 90.50 95 SER A C 1
ATOM 765 O O . SER A 1 95 ? -18.269 0.672 -18.064 1.00 90.50 95 SER A O 1
ATOM 767 N N . ASP A 1 96 ? -16.940 2.477 -18.252 1.00 91.31 96 ASP A N 1
ATOM 768 C CA . ASP A 1 96 ? -16.756 2.472 -19.704 1.00 91.31 96 ASP A CA 1
ATOM 769 C C . ASP A 1 96 ? -15.536 1.656 -20.168 1.00 91.31 96 ASP A C 1
ATOM 771 O O . ASP A 1 96 ? -15.374 1.423 -21.367 1.00 91.31 96 ASP A O 1
ATOM 775 N N . VAL A 1 97 ? -14.695 1.178 -19.243 1.00 93.56 97 VAL A N 1
ATOM 776 C CA . VAL A 1 97 ? -13.483 0.420 -19.569 1.00 93.56 97 VAL A CA 1
ATOM 777 C C . VAL A 1 97 ? -13.695 -1.077 -19.354 1.00 93.56 97 VAL A C 1
ATOM 779 O O . VAL A 1 97 ? -14.089 -1.544 -18.287 1.00 93.56 97 VAL A O 1
ATOM 782 N N . SER A 1 98 ? -13.381 -1.868 -20.380 1.00 93.25 98 SER A N 1
ATOM 783 C CA . SER A 1 98 ? -13.380 -3.329 -20.288 1.00 93.25 98 SER A CA 1
ATOM 784 C C . SER A 1 98 ? -12.089 -3.839 -19.632 1.00 93.25 98 SER A C 1
ATOM 786 O O . SER A 1 98 ? -11.008 -3.463 -20.090 1.00 93.25 98 SER A O 1
ATOM 788 N N . PRO A 1 99 ? -12.146 -4.781 -18.667 1.00 93.94 99 PRO A N 1
ATOM 789 C CA . PRO A 1 99 ? -10.948 -5.416 -18.108 1.00 93.94 99 PRO A CA 1
ATOM 790 C C . PRO A 1 99 ? -10.037 -6.058 -19.160 1.00 93.94 99 PRO A C 1
ATOM 792 O O . PRO A 1 99 ? -8.822 -6.108 -18.991 1.00 93.94 99 PRO A O 1
ATOM 795 N N . PHE A 1 100 ? -10.601 -6.521 -20.280 1.00 93.06 100 PHE A N 1
ATOM 796 C CA . PHE A 1 100 ? -9.829 -7.128 -21.367 1.00 93.06 100 PHE A CA 1
ATOM 797 C C . PHE A 1 100 ? -8.971 -6.121 -22.147 1.00 93.06 100 PHE A C 1
ATOM 799 O O . PHE A 1 100 ? -8.049 -6.546 -22.850 1.00 93.06 100 PHE A O 1
ATOM 806 N N . ALA A 1 101 ? -9.262 -4.820 -22.030 1.00 93.12 101 ALA A N 1
ATOM 807 C CA . ALA A 1 101 ? -8.505 -3.745 -22.666 1.00 93.12 101 ALA A CA 1
ATOM 808 C C . ALA A 1 101 ? -7.183 -3.440 -21.944 1.00 93.12 101 ALA A C 1
ATOM 810 O O . ALA A 1 101 ? -6.296 -2.838 -22.537 1.00 93.12 101 ALA A O 1
ATOM 811 N N . ILE A 1 102 ? -7.023 -3.884 -20.695 1.00 94.81 102 ILE A N 1
ATOM 812 C CA . ILE A 1 102 ? -5.819 -3.626 -19.906 1.00 94.81 102 ILE A CA 1
ATOM 813 C C . ILE A 1 102 ? -4.690 -4.553 -20.373 1.00 94.81 102 ILE A C 1
ATOM 815 O O . ILE A 1 102 ? -4.749 -5.768 -20.159 1.00 94.81 102 ILE A O 1
ATOM 819 N N . LYS A 1 103 ? -3.671 -3.993 -21.039 1.00 92.06 103 LYS A N 1
ATOM 820 C CA . LYS A 1 103 ? -2.490 -4.731 -21.532 1.00 92.06 103 LYS A CA 1
ATOM 821 C C . LYS A 1 103 ? -1.177 -4.212 -20.961 1.00 92.06 103 LYS A C 1
ATOM 823 O O . LYS A 1 103 ? -0.214 -4.968 -20.885 1.00 92.06 103 LYS A O 1
ATOM 828 N N . SER A 1 104 ? -1.148 -2.952 -20.549 1.00 91.94 104 SER A N 1
ATOM 829 C CA . SER A 1 104 ? 0.008 -2.278 -19.970 1.00 91.94 104 SER A CA 1
ATOM 830 C C . SER A 1 104 ? -0.308 -1.691 -18.593 1.00 91.94 104 SER A C 1
ATOM 832 O O . SER A 1 104 ? -1.462 -1.584 -18.169 1.00 91.94 104 SER A O 1
ATOM 834 N N . TYR A 1 105 ? 0.740 -1.279 -17.883 1.00 89.94 105 TYR A N 1
ATOM 835 C CA . TYR A 1 105 ? 0.613 -0.559 -16.617 1.00 89.94 105 TYR A CA 1
ATOM 836 C C . TYR A 1 105 ? -0.074 0.809 -16.793 1.00 89.94 105 TYR A C 1
ATOM 838 O O . TYR A 1 105 ? -0.834 1.255 -15.932 1.00 89.94 105 TYR A O 1
ATOM 846 N N . GLN A 1 106 ? 0.162 1.471 -17.926 1.00 90.06 106 GLN A N 1
ATOM 847 C CA . GLN A 1 106 ? -0.474 2.736 -18.279 1.00 90.06 106 GLN A CA 1
ATOM 848 C C . GLN A 1 106 ? -1.970 2.553 -18.542 1.00 90.06 106 GLN A C 1
ATOM 850 O O . GLN A 1 106 ? -2.762 3.371 -18.076 1.00 90.06 106 GLN A O 1
ATOM 855 N N . ASP A 1 107 ? -2.372 1.467 -19.211 1.00 93.81 107 ASP A N 1
ATOM 856 C CA . ASP A 1 107 ? -3.795 1.152 -19.393 1.00 93.81 107 ASP A CA 1
ATOM 857 C C . ASP A 1 107 ? -4.470 0.966 -18.035 1.00 93.81 107 ASP A C 1
ATOM 859 O O . ASP A 1 107 ? -5.516 1.553 -17.785 1.00 93.81 107 ASP A O 1
ATOM 863 N N . LEU A 1 108 ? -3.838 0.208 -17.131 1.00 94.38 108 LEU A N 1
ATOM 864 C CA . LEU A 1 108 ? -4.367 -0.032 -15.789 1.00 94.38 108 LEU A CA 1
ATOM 865 C C . LEU A 1 108 ? -4.552 1.276 -15.016 1.00 94.38 108 LEU A C 1
ATOM 867 O O . LEU A 1 108 ? -5.656 1.589 -14.586 1.00 94.38 108 LEU A O 1
ATOM 871 N N . THR A 1 109 ? -3.474 2.042 -14.850 1.00 91.62 109 THR A N 1
ATOM 872 C CA . THR A 1 109 ? -3.487 3.262 -14.024 1.00 91.62 109 THR A CA 1
ATOM 873 C C . THR A 1 109 ? -4.374 4.352 -14.604 1.00 91.62 109 THR A C 1
ATOM 875 O O . THR A 1 109 ? -4.956 5.122 -13.853 1.00 91.62 109 THR A O 1
ATOM 878 N N . SER A 1 110 ? -4.522 4.412 -15.928 1.00 91.50 110 SER A N 1
ATOM 879 C CA . SER A 1 110 ? -5.438 5.357 -16.562 1.00 91.50 110 SER A CA 1
ATOM 880 C C . SER A 1 110 ? -6.895 4.919 -16.507 1.00 91.50 110 SER A C 1
ATOM 882 O O . SER A 1 110 ? -7.738 5.772 -16.744 1.00 91.50 110 SER A O 1
ATOM 884 N N . ALA A 1 111 ? -7.209 3.653 -16.212 1.00 93.75 111 ALA A N 1
ATOM 885 C CA . ALA A 1 111 ? -8.562 3.089 -16.220 1.00 93.75 111 ALA A CA 1
ATOM 886 C C . ALA A 1 111 ? -9.211 2.950 -14.834 1.00 93.75 111 ALA A C 1
ATOM 888 O O . ALA A 1 111 ? -10.392 2.592 -14.765 1.00 93.75 111 ALA A O 1
ATOM 889 N N . LEU A 1 112 ? -8.459 3.200 -13.757 1.00 93.00 112 LEU A N 1
ATOM 890 C CA . LEU A 1 112 ? -8.953 3.072 -12.387 1.00 93.00 112 LEU A CA 1
ATOM 891 C C . LEU A 1 112 ? -10.174 3.965 -12.140 1.00 93.00 112 LEU A C 1
ATOM 893 O O . LEU A 1 112 ? -10.310 5.049 -12.711 1.00 93.00 112 LEU A O 1
ATOM 897 N N . GLU A 1 113 ? -11.083 3.460 -11.312 1.00 90.75 113 GLU A N 1
ATOM 898 C CA . GLU A 1 113 ? -12.232 4.213 -10.824 1.00 90.75 113 GLU A CA 1
ATOM 899 C C . GLU A 1 113 ? -11.793 5.237 -9.772 1.00 90.75 113 GLU A C 1
ATOM 901 O O . GLU A 1 113 ? -11.324 4.871 -8.698 1.00 90.75 113 GLU A O 1
ATOM 906 N N . ASP A 1 114 ? -12.016 6.517 -10.057 1.00 82.44 114 ASP A N 1
ATOM 907 C CA . ASP A 1 114 ? -11.604 7.612 -9.175 1.00 82.44 114 ASP A CA 1
ATOM 908 C C . ASP A 1 114 ? -12.557 7.789 -7.979 1.00 82.44 114 ASP A C 1
ATOM 910 O O . ASP A 1 114 ? -12.190 8.369 -6.954 1.00 82.44 114 ASP A O 1
ATOM 914 N N . ASN A 1 115 ? -13.802 7.309 -8.100 1.00 83.62 115 ASN A N 1
ATOM 915 C CA . ASN A 1 115 ? -14.822 7.416 -7.062 1.00 83.62 115 ASN A CA 1
ATOM 916 C C . ASN A 1 115 ? -15.247 6.034 -6.553 1.00 83.62 115 ASN A C 1
ATOM 918 O O . ASN A 1 115 ? -16.368 5.560 -6.784 1.00 83.62 115 ASN A O 1
ATOM 922 N N . THR A 1 116 ? -14.325 5.373 -5.852 1.00 84.94 116 THR A N 1
ATOM 923 C CA . THR A 1 116 ? -14.578 4.091 -5.197 1.00 84.94 116 THR A CA 1
ATOM 924 C C . THR A 1 116 ? -14.263 4.085 -3.699 1.00 84.94 116 THR A C 1
ATOM 926 O O . THR A 1 116 ? -13.432 4.831 -3.173 1.00 84.94 116 THR A O 1
ATOM 929 N N . TYR A 1 117 ? -14.985 3.209 -3.004 1.00 87.19 117 TYR A N 1
ATOM 930 C CA . TYR A 1 117 ? -14.769 2.845 -1.609 1.00 87.19 117 TYR A CA 1
ATOM 931 C C . TYR A 1 117 ? -13.769 1.691 -1.451 1.00 87.19 117 TYR A C 1
ATOM 933 O O . TYR A 1 117 ? -13.417 1.358 -0.322 1.00 87.19 117 TYR A O 1
ATOM 941 N N . VAL A 1 118 ? -13.327 1.081 -2.558 1.00 91.69 118 VAL A N 1
ATOM 942 C CA . VAL A 1 118 ? -12.331 0.008 -2.573 1.00 91.69 118 VAL A CA 1
ATOM 943 C C . VAL A 1 118 ? -11.325 0.271 -3.690 1.00 91.69 118 VAL A C 1
ATOM 945 O O . VAL A 1 118 ? -11.561 -0.079 -4.845 1.00 91.69 118 VAL A O 1
ATOM 948 N N . ASP A 1 119 ? -10.183 0.854 -3.331 1.00 92.69 119 ASP A N 1
ATOM 949 C CA . ASP A 1 119 ? -9.096 1.150 -4.272 1.00 92.69 119 ASP A CA 1
ATOM 950 C C . ASP A 1 119 ? -8.464 -0.153 -4.815 1.00 92.69 119 ASP A C 1
ATOM 952 O O . ASP A 1 119 ? -8.120 -0.253 -5.993 1.00 92.69 119 ASP A O 1
ATOM 956 N N . CYS A 1 120 ? -8.351 -1.200 -3.985 1.00 96.00 120 CYS A N 1
ATOM 957 C CA . CYS A 1 120 ? -7.978 -2.536 -4.462 1.00 96.00 120 CYS A CA 1
ATOM 958 C C . CYS A 1 120 ? -8.506 -3.671 -3.575 1.00 96.00 120 CYS A C 1
ATOM 960 O O . CYS A 1 120 ? -8.965 -3.477 -2.451 1.00 96.00 120 CYS A O 1
ATOM 962 N N . SER A 1 121 ? -8.440 -4.903 -4.076 1.00 97.06 121 SER A N 1
ATOM 963 C CA . SER A 1 121 ? -8.667 -6.112 -3.282 1.00 97.06 121 SER A CA 1
ATOM 964 C C . SER A 1 121 ? -7.603 -7.166 -3.560 1.00 97.06 121 SER A C 1
ATOM 966 O O . SER A 1 121 ? -7.177 -7.323 -4.699 1.00 97.06 121 SER A O 1
ATOM 968 N N . VAL A 1 122 ? -7.218 -7.927 -2.538 1.00 97.19 122 VAL A N 1
ATOM 969 C CA . VAL A 1 122 ? -6.318 -9.079 -2.660 1.00 97.19 122 VAL A CA 1
ATOM 970 C C . VAL A 1 122 ? -7.097 -10.350 -2.339 1.00 97.19 122 VAL A C 1
ATOM 972 O O . VAL A 1 122 ? -7.756 -10.438 -1.302 1.00 97.19 122 VAL A O 1
ATOM 975 N N . ILE A 1 123 ? -7.038 -11.327 -3.241 1.00 96.88 123 ILE A N 1
ATOM 976 C CA . ILE A 1 123 ? -7.766 -12.593 -3.154 1.00 96.88 123 ILE A CA 1
ATOM 977 C C . ILE A 1 123 ? -6.779 -13.757 -3.088 1.00 96.88 123 ILE A C 1
ATOM 979 O O . ILE A 1 123 ? -5.856 -13.857 -3.901 1.00 96.88 123 ILE A O 1
ATOM 983 N N . TYR A 1 124 ? -7.019 -14.666 -2.145 1.00 95.81 124 TYR A N 1
ATOM 984 C CA . TYR A 1 124 ? -6.337 -15.950 -2.037 1.00 95.81 124 TYR A CA 1
ATOM 985 C C . TYR A 1 124 ? -7.328 -17.041 -1.620 1.00 95.81 124 TYR A C 1
ATOM 987 O O . TYR A 1 124 ? -7.861 -17.006 -0.510 1.00 95.81 124 TYR A O 1
ATOM 995 N N . GLY A 1 125 ? -7.554 -18.025 -2.496 1.00 92.88 125 GLY A N 1
ATOM 996 C CA . GLY A 1 125 ? -8.558 -19.064 -2.265 1.00 92.88 125 GLY A CA 1
ATOM 997 C C . GLY A 1 125 ? -9.960 -18.463 -2.134 1.00 92.88 125 GLY A C 1
ATOM 998 O O . GLY A 1 125 ? -10.421 -17.760 -3.028 1.00 92.88 125 GLY A O 1
ATOM 999 N N . ASP A 1 126 ? -10.614 -18.729 -1.008 1.00 93.69 126 ASP A N 1
ATOM 1000 C CA . ASP A 1 126 ? -11.924 -18.199 -0.619 1.00 93.69 126 ASP A CA 1
ATOM 1001 C C . ASP A 1 126 ? -11.852 -16.848 0.119 1.00 93.69 126 ASP A C 1
ATOM 1003 O O . ASP A 1 126 ? -12.878 -16.214 0.367 1.00 93.69 126 ASP A O 1
ATOM 1007 N N . LYS A 1 127 ? -10.647 -16.374 0.458 1.00 94.56 127 LYS A N 1
ATOM 1008 C CA . LYS A 1 127 ? -10.447 -15.122 1.193 1.00 94.56 127 LYS A CA 1
ATOM 1009 C C . LYS A 1 127 ? -10.309 -13.948 0.237 1.00 94.56 127 LYS A C 1
ATOM 1011 O O . LYS A 1 127 ? -9.472 -13.967 -0.665 1.00 94.56 127 LYS A O 1
ATOM 1016 N N . LYS A 1 128 ? -11.069 -12.886 0.502 1.00 95.12 128 LYS A N 1
ATOM 1017 C CA . LYS A 1 128 ? -10.941 -11.577 -0.144 1.00 95.12 128 LYS A CA 1
ATOM 1018 C C . LYS A 1 128 ? -10.702 -10.519 0.925 1.00 95.12 128 LYS A C 1
ATOM 1020 O O . LYS A 1 128 ? -11.477 -10.420 1.868 1.00 95.12 128 LYS A O 1
ATOM 1025 N N . MET A 1 129 ? -9.654 -9.725 0.749 1.00 96.38 129 MET A N 1
ATOM 1026 C CA . MET A 1 129 ? -9.392 -8.539 1.560 1.00 96.38 129 MET A CA 1
ATOM 1027 C C . MET A 1 129 ? -9.517 -7.307 0.678 1.00 96.38 129 MET A C 1
ATOM 1029 O O . MET A 1 129 ? -8.862 -7.237 -0.360 1.00 96.38 129 MET A O 1
ATOM 1033 N N . SER A 1 130 ? -10.366 -6.365 1.069 1.00 96.69 130 SER A N 1
ATOM 1034 C CA . SER A 1 130 ? -10.573 -5.106 0.353 1.00 96.69 130 SER A CA 1
ATOM 1035 C C . SER A 1 130 ? -9.877 -3.968 1.086 1.00 96.69 130 SER A C 1
ATOM 1037 O O . SER A 1 130 ? -9.885 -3.920 2.313 1.00 96.69 130 SER A O 1
ATOM 1039 N N . PHE A 1 131 ? -9.257 -3.064 0.333 1.00 96.12 131 PHE A N 1
ATOM 1040 C CA . PHE A 1 131 ? -8.424 -1.997 0.869 1.00 96.12 131 PHE A CA 1
ATOM 1041 C C . PHE A 1 131 ? -8.838 -0.648 0.294 1.00 96.12 131 PHE A C 1
ATOM 1043 O O . PHE A 1 131 ? -9.001 -0.510 -0.918 1.00 96.12 131 PHE A O 1
ATOM 1050 N N . GLN A 1 132 ? -8.919 0.347 1.173 1.00 93.75 132 GLN A N 1
ATOM 1051 C CA . GLN A 1 132 ? -9.001 1.756 0.816 1.00 93.75 132 GLN A CA 1
ATOM 1052 C C . GLN A 1 132 ? -7.691 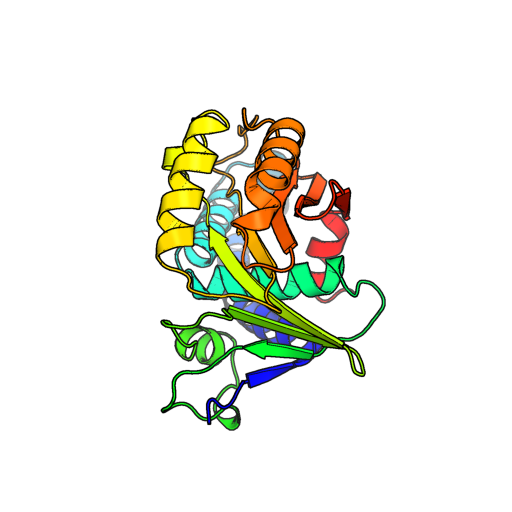2.434 1.208 1.00 93.75 132 GLN A C 1
ATOM 1054 O O . GLN A 1 132 ? -7.309 2.447 2.374 1.00 93.75 132 GLN A O 1
ATOM 1059 N N . ILE A 1 133 ? -6.977 2.990 0.240 1.00 92.62 133 ILE A N 1
ATOM 1060 C CA . ILE A 1 133 ? -5.623 3.517 0.367 1.00 92.62 133 ILE A CA 1
ATOM 1061 C C . ILE A 1 133 ? -5.676 5.045 0.395 1.00 92.62 133 ILE A C 1
ATOM 1063 O O . ILE A 1 133 ? -6.191 5.708 -0.506 1.00 92.62 133 ILE A O 1
ATOM 1067 N N . LYS A 1 134 ? -5.111 5.652 1.441 1.00 89.38 134 LYS A N 1
ATOM 1068 C CA . LYS A 1 134 ? -5.016 7.108 1.578 1.00 89.38 134 LYS A CA 1
ATOM 1069 C C . LYS A 1 134 ? -3.609 7.540 1.924 1.00 89.38 134 LYS A C 1
ATOM 1071 O O . LYS A 1 134 ? -2.960 7.006 2.813 1.00 89.38 134 LYS A O 1
ATOM 1076 N N . ARG A 1 135 ? -3.150 8.583 1.241 1.00 86.19 135 ARG A N 1
ATOM 1077 C CA . ARG A 1 135 ? -1.882 9.247 1.545 1.00 86.19 135 ARG A CA 1
ATOM 1078 C C . ARG A 1 135 ? -2.111 10.239 2.675 1.00 86.19 135 ARG A C 1
ATOM 1080 O O . ARG A 1 135 ? -2.926 11.154 2.530 1.00 86.19 135 ARG A O 1
ATOM 1087 N N . TYR A 1 136 ? -1.383 10.083 3.775 1.00 84.81 136 TYR A N 1
ATOM 1088 C CA . TYR A 1 136 ? -1.367 11.102 4.813 1.00 84.81 136 TYR A CA 1
ATOM 1089 C C . TYR A 1 136 ? -0.607 12.330 4.286 1.00 84.81 136 TYR A C 1
ATOM 1091 O O . TYR A 1 136 ? 0.548 12.191 3.866 1.00 84.81 136 TYR A O 1
ATOM 1099 N N . PRO A 1 137 ? -1.233 13.521 4.223 1.00 75.75 137 PRO A N 1
ATOM 1100 C CA . PRO A 1 137 ? -0.620 14.663 3.563 1.00 75.75 137 PRO A CA 1
ATOM 1101 C C . PRO A 1 137 ? 0.664 15.090 4.264 1.00 75.75 137 PRO A C 1
ATOM 1103 O O . PRO A 1 137 ? 0.684 15.270 5.479 1.00 75.75 137 PRO A O 1
ATOM 1106 N N . GLN A 1 138 ? 1.711 15.350 3.481 1.00 69.25 138 GLN A N 1
ATOM 1107 C CA . GLN A 1 138 ? 3.021 15.713 4.019 1.00 69.25 138 GLN A CA 1
ATOM 1108 C C . GLN A 1 138 ? 2.971 16.942 4.933 1.00 69.25 138 GLN A C 1
ATOM 1110 O O . GLN A 1 138 ? 3.606 16.954 5.981 1.00 69.25 138 GLN A O 1
ATOM 1115 N N . LYS A 1 139 ? 2.144 17.939 4.592 1.00 66.62 139 LYS A N 1
ATOM 1116 C CA . LYS A 1 139 ? 1.923 19.128 5.429 1.00 66.62 139 LYS A CA 1
ATOM 1117 C C . LYS A 1 139 ? 1.440 18.803 6.848 1.00 66.62 139 LYS A C 1
ATOM 1119 O O . LYS A 1 139 ? 1.534 19.658 7.709 1.00 66.62 139 LYS A O 1
ATOM 1124 N N . HIS A 1 140 ? 0.901 17.605 7.082 1.00 66.69 140 HIS A N 1
ATOM 1125 C CA . HIS A 1 140 ? 0.425 17.149 8.385 1.00 66.69 140 HIS A CA 1
ATOM 1126 C C . HIS A 1 140 ? 1.421 16.227 9.116 1.00 66.69 140 HIS A C 1
ATOM 1128 O O . HIS A 1 140 ? 1.196 15.905 10.280 1.00 66.69 140 HIS A O 1
ATOM 1134 N N . LEU A 1 141 ? 2.528 15.820 8.478 1.00 62.94 141 LEU A N 1
ATOM 1135 C CA . LEU A 1 141 ? 3.540 14.926 9.068 1.00 62.94 141 LEU A CA 1
ATOM 1136 C C . LEU A 1 141 ? 4.378 15.587 10.170 1.00 62.94 141 LEU A C 1
ATOM 1138 O O . LEU A 1 141 ? 4.891 14.896 11.046 1.00 62.94 141 LEU A O 1
ATOM 1142 N N . GLU A 1 142 ? 4.485 16.916 10.168 1.00 59.72 142 GLU A N 1
ATOM 1143 C CA . GLU A 1 142 ? 5.152 17.668 11.242 1.00 59.72 142 GLU A CA 1
ATOM 1144 C C . GLU A 1 142 ? 4.305 17.767 12.520 1.00 59.72 142 GLU A C 1
ATOM 1146 O O . GLU A 1 142 ? 4.790 18.198 13.572 1.00 59.72 142 GLU A O 1
ATOM 1151 N N . HIS A 1 143 ? 3.033 17.373 12.444 1.00 60.25 143 HIS A N 1
ATOM 1152 C CA . HIS A 1 143 ? 2.079 17.551 13.520 1.00 60.25 143 HIS A CA 1
ATOM 1153 C C . HIS A 1 143 ? 1.952 16.289 14.394 1.00 60.25 143 HIS A C 1
ATOM 1155 O O . HIS A 1 143 ? 2.118 15.164 13.932 1.00 60.25 143 HIS A O 1
ATOM 1161 N N . LYS A 1 144 ? 1.663 16.500 15.685 1.00 79.88 144 LYS A N 1
ATOM 1162 C CA . LYS A 1 144 ? 1.447 15.455 16.706 1.00 79.88 144 LYS A CA 1
ATOM 1163 C C . LYS A 1 144 ? 0.205 14.598 16.392 1.00 79.88 144 LYS A C 1
ATOM 1165 O O . LYS A 1 144 ? -0.598 14.982 15.541 1.00 79.88 144 LYS A O 1
ATOM 1170 N N . ASN A 1 145 ? 0.006 13.503 17.133 1.00 87.50 145 ASN A N 1
ATOM 1171 C CA . ASN A 1 145 ? -1.154 12.598 17.035 1.00 87.50 145 ASN A CA 1
ATOM 1172 C C . ASN A 1 145 ? -2.506 13.324 16.887 1.00 87.50 145 ASN A C 1
ATOM 1174 O O . ASN A 1 145 ? -3.303 12.977 16.023 1.00 87.50 145 ASN A O 1
ATOM 1178 N N . GLU A 1 146 ? -2.718 14.417 17.624 1.00 87.56 146 GLU A N 1
ATOM 1179 C CA . GLU A 1 146 ? -3.922 15.261 17.539 1.00 87.56 146 GLU A CA 1
ATOM 1180 C C . GLU A 1 146 ? -4.271 15.713 16.108 1.00 87.56 146 GLU A C 1
ATOM 1182 O O . GLU A 1 146 ? -5.438 15.768 15.719 1.00 87.56 146 GLU A O 1
ATOM 1187 N N . ALA A 1 147 ? -3.272 16.076 15.302 1.00 85.00 147 ALA A N 1
ATOM 1188 C CA . ALA A 1 147 ? -3.503 16.503 13.926 1.00 85.00 147 ALA A CA 1
ATOM 1189 C C . ALA A 1 147 ? -3.778 15.324 12.995 1.00 85.00 147 ALA A C 1
ATOM 1191 O O . ALA A 1 147 ? -4.573 15.467 12.064 1.00 85.00 147 ALA A O 1
ATOM 1192 N N . PHE A 1 148 ? -3.163 14.171 13.271 1.00 88.88 148 PHE A N 1
ATOM 1193 C CA . PHE A 1 148 ? -3.482 12.926 12.584 1.00 88.88 148 PHE A CA 1
ATOM 1194 C C . PHE A 1 148 ? -4.951 12.566 12.809 1.00 88.88 148 PHE A C 1
ATOM 1196 O O . PHE A 1 148 ? -5.667 12.323 11.840 1.00 88.88 148 PHE A O 1
ATOM 1203 N N . MET A 1 149 ? -5.430 12.645 14.054 1.00 89.94 149 MET A N 1
ATOM 1204 C CA . MET A 1 149 ? -6.831 12.378 14.385 1.00 89.94 149 MET A CA 1
ATOM 1205 C C . MET A 1 149 ? -7.790 13.377 13.745 1.00 89.94 149 MET A C 1
ATOM 1207 O O . MET A 1 149 ? -8.758 12.962 13.115 1.00 89.94 149 MET A O 1
ATOM 1211 N N . LYS A 1 150 ? -7.491 14.683 13.780 1.00 88.81 150 LYS A N 1
ATOM 1212 C CA . LYS A 1 150 ? -8.304 15.697 13.077 1.00 88.81 150 LYS A CA 1
ATOM 1213 C C . LYS A 1 150 ? -8.400 15.428 11.576 1.00 88.81 150 LYS A C 1
ATOM 1215 O O . LYS A 1 150 ? -9.468 15.566 10.977 1.00 88.81 150 LYS A O 1
ATOM 1220 N N . TRP A 1 151 ? -7.284 15.051 10.954 1.00 89.62 151 TRP A N 1
ATOM 1221 C CA . TRP A 1 151 ? -7.278 14.659 9.550 1.00 89.62 151 TRP A CA 1
ATOM 1222 C C . TRP A 1 151 ? -8.116 13.394 9.328 1.00 89.62 151 TRP A C 1
ATOM 1224 O O . TRP A 1 151 ? -8.967 13.391 8.435 1.00 89.62 151 TRP A O 1
ATOM 1234 N N . PHE A 1 152 ? -7.930 12.361 10.151 1.00 89.06 152 PHE A N 1
ATOM 1235 C CA . PHE A 1 152 ? -8.672 11.108 10.059 1.00 89.06 152 PHE A CA 1
ATOM 1236 C C . PHE A 1 152 ? -10.179 11.345 10.190 1.00 89.06 152 PHE A C 1
ATOM 1238 O O . PHE A 1 152 ? -10.931 10.902 9.330 1.00 89.06 152 PHE A O 1
ATOM 1245 N N . GLU A 1 153 ? -10.629 12.114 11.181 1.00 87.19 153 GLU A N 1
ATOM 1246 C CA . GLU A 1 153 ? -12.041 12.463 11.366 1.00 87.19 153 GLU A CA 1
ATOM 1247 C C . GLU A 1 153 ? -12.631 13.171 10.144 1.00 87.19 153 GLU A C 1
ATOM 1249 O O . GLU A 1 153 ? -13.739 12.843 9.710 1.00 87.19 153 GLU A O 1
ATOM 1254 N N . 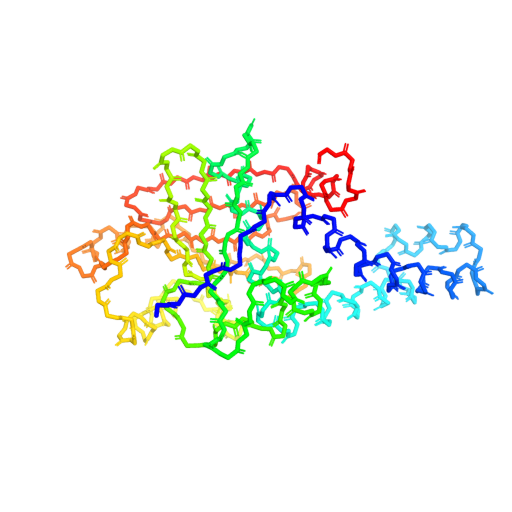SER A 1 154 ? -11.884 14.109 9.548 1.00 85.00 154 SER A N 1
ATOM 1255 C CA . SER A 1 154 ? -12.324 14.802 8.331 1.00 85.00 154 SER A CA 1
ATOM 1256 C C . SER A 1 154 ? -12.523 13.842 7.156 1.00 85.00 154 SER A C 1
ATOM 1258 O O . SER A 1 154 ? -13.432 14.031 6.352 1.00 85.00 154 SER A O 1
ATOM 1260 N N . LYS A 1 155 ? -11.696 12.792 7.073 1.00 82.75 155 LYS A N 1
ATOM 1261 C CA . LYS A 1 155 ? -11.776 11.762 6.037 1.00 82.75 155 LYS A CA 1
ATOM 1262 C C . LYS A 1 155 ? -12.865 10.744 6.333 1.00 82.75 155 LYS A C 1
ATOM 1264 O O . LYS A 1 155 ? -13.663 10.470 5.446 1.00 82.75 155 LYS A O 1
ATOM 1269 N N . ARG A 1 156 ? -12.961 10.253 7.570 1.00 78.94 156 ARG A N 1
ATOM 1270 C CA . ARG A 1 156 ? -13.991 9.304 8.004 1.00 78.94 156 ARG A CA 1
ATOM 1271 C C . ARG A 1 156 ? -15.388 9.829 7.709 1.00 78.94 156 ARG A C 1
ATOM 1273 O O . ARG A 1 156 ? -16.181 9.084 7.173 1.00 78.94 156 ARG A O 1
ATOM 1280 N N . ARG A 1 157 ? -15.677 11.113 7.953 1.00 72.38 157 ARG A N 1
ATOM 1281 C CA . ARG A 1 157 ? -16.997 11.704 7.642 1.00 72.38 157 ARG A CA 1
ATOM 1282 C C . ARG A 1 157 ? -17.390 11.638 6.161 1.00 72.38 157 ARG A C 1
ATOM 1284 O O . ARG A 1 157 ? -18.566 11.786 5.852 1.00 72.38 157 ARG A O 1
ATOM 1291 N N . HIS A 1 158 ? -16.434 11.473 5.249 1.00 70.56 158 HIS A N 1
ATOM 1292 C CA . HIS A 1 158 ? -16.710 11.286 3.821 1.00 70.56 158 HIS A CA 1
ATOM 1293 C C . HIS A 1 158 ? -16.955 9.824 3.443 1.00 70.56 158 HIS A C 1
ATOM 1295 O O . HIS A 1 158 ? -17.546 9.560 2.398 1.00 70.56 158 HIS A O 1
ATOM 1301 N N . TYR A 1 159 ? -16.499 8.885 4.267 1.00 68.06 159 TYR A N 1
ATOM 1302 C CA . TYR A 1 159 ? -16.680 7.459 4.051 1.00 68.06 159 TYR A CA 1
ATOM 1303 C C . TYR A 1 159 ? -17.897 7.002 4.862 1.00 68.06 159 TYR A C 1
ATOM 1305 O O . TYR A 1 159 ? -18.012 7.305 6.044 1.00 68.06 159 TYR A O 1
ATOM 1313 N N . GLY A 1 160 ? -18.856 6.349 4.207 1.00 68.75 160 GLY A N 1
ATOM 1314 C CA . GLY A 1 160 ? -20.037 5.816 4.885 1.00 68.75 160 GLY A CA 1
ATOM 1315 C C . GLY A 1 160 ? -19.697 4.604 5.759 1.00 68.75 160 GLY A C 1
ATOM 1316 O O . GLY A 1 160 ? -18.634 4.508 6.375 1.00 68.75 160 GLY A O 1
ATOM 1317 N N . GLU A 1 161 ? -20.599 3.630 5.796 1.00 79.19 161 GLU A N 1
ATOM 1318 C CA . GLU A 1 161 ? -20.279 2.322 6.365 1.00 79.19 161 GLU A CA 1
ATOM 1319 C C . GLU A 1 161 ? -19.313 1.573 5.434 1.00 79.19 161 GLU A C 1
ATOM 1321 O O . GLU A 1 161 ? -19.627 1.343 4.268 1.00 79.19 161 GLU A O 1
ATOM 1326 N N . MET A 1 162 ? -18.128 1.221 5.941 1.00 84.88 162 MET A N 1
ATOM 1327 C CA . MET A 1 162 ? -17.024 0.615 5.179 1.00 84.88 162 MET A CA 1
ATOM 1328 C C . MET A 1 162 ? -16.719 -0.817 5.650 1.00 84.88 162 MET A C 1
ATOM 1330 O O . MET A 1 162 ? -15.584 -1.289 5.538 1.00 84.88 162 MET A O 1
ATOM 1334 N N . ASN A 1 163 ? -17.737 -1.503 6.184 1.00 83.94 163 ASN A N 1
ATOM 1335 C CA . ASN A 1 163 ? -17.623 -2.863 6.712 1.00 83.94 163 ASN A CA 1
ATOM 1336 C C . ASN A 1 163 ? -17.051 -3.795 5.631 1.00 83.94 163 ASN A C 1
ATOM 1338 O O . ASN A 1 163 ? -17.468 -3.739 4.470 1.00 83.94 163 ASN A O 1
ATOM 1342 N N . GLY A 1 164 ? -16.092 -4.648 5.990 1.00 89.19 164 GLY A N 1
ATOM 1343 C CA . GLY A 1 164 ? -15.378 -5.506 5.038 1.00 89.19 164 GLY A CA 1
ATOM 1344 C C . GLY A 1 164 ? -14.180 -4.847 4.342 1.00 89.19 164 GLY A C 1
ATOM 1345 O O . GLY A 1 164 ? -13.578 -5.470 3.464 1.00 89.19 164 GLY A O 1
ATOM 1346 N N . THR A 1 165 ? -13.831 -3.599 4.686 1.00 94.00 165 THR A N 1
ATOM 1347 C CA . THR A 1 165 ? -12.712 -2.857 4.075 1.00 94.00 165 THR A CA 1
ATOM 1348 C C . THR A 1 165 ? -11.671 -2.441 5.110 1.00 94.00 165 THR A C 1
ATOM 1350 O O . THR A 1 165 ? -11.996 -1.985 6.205 1.00 94.00 165 THR A O 1
ATOM 1353 N N . ILE A 1 166 ? -10.399 -2.552 4.731 1.00 96.12 166 ILE A N 1
ATOM 1354 C CA . ILE A 1 166 ? -9.245 -2.105 5.510 1.00 96.12 166 ILE A CA 1
ATOM 1355 C C . ILE A 1 166 ? -8.811 -0.721 5.035 1.00 96.12 166 ILE A C 1
ATOM 1357 O O . ILE A 1 166 ? -8.521 -0.527 3.853 1.00 96.12 166 ILE A O 1
ATOM 1361 N N . LEU A 1 167 ? -8.702 0.238 5.953 1.00 95.56 167 LEU A N 1
ATOM 1362 C CA . LEU A 1 167 ? -8.139 1.550 5.652 1.00 95.56 167 LEU A CA 1
ATOM 1363 C C . LEU A 1 167 ? -6.613 1.520 5.788 1.00 95.56 167 LEU A C 1
ATOM 1365 O O . LEU A 1 167 ? -6.076 1.299 6.872 1.00 95.56 167 LEU A O 1
ATOM 1369 N N . VAL A 1 168 ? -5.914 1.818 4.696 1.00 95.44 168 VAL A N 1
ATOM 1370 C CA . VAL A 1 168 ? -4.453 1.880 4.615 1.00 95.44 168 VAL A CA 1
ATOM 1371 C C . VAL A 1 168 ? -4.010 3.334 4.524 1.00 95.44 168 VAL A C 1
ATOM 1373 O O . VAL A 1 168 ? -4.256 4.011 3.529 1.00 95.44 168 VAL A O 1
ATOM 1376 N N . ILE A 1 169 ? -3.324 3.821 5.554 1.00 93.12 169 ILE A N 1
ATOM 1377 C CA . ILE A 1 169 ? -2.829 5.195 5.644 1.00 93.12 169 ILE A CA 1
ATOM 1378 C C . ILE A 1 169 ? -1.326 5.199 5.367 1.00 93.12 169 ILE A C 1
ATOM 1380 O O . ILE A 1 169 ? -0.525 4.756 6.185 1.00 93.12 169 ILE A O 1
ATOM 1384 N N . ILE A 1 170 ? -0.924 5.715 4.210 1.00 88.94 170 ILE A N 1
ATOM 1385 C CA . ILE A 1 170 ? 0.479 5.781 3.804 1.00 88.94 170 ILE A CA 1
ATOM 1386 C C . ILE A 1 170 ? 1.125 7.030 4.403 1.00 88.94 170 ILE A C 1
ATOM 1388 O O . ILE A 1 170 ? 0.759 8.151 4.032 1.00 88.94 170 ILE A O 1
ATOM 1392 N N . LEU A 1 171 ? 2.132 6.853 5.263 1.00 83.00 171 LEU A N 1
ATOM 1393 C CA . LEU A 1 171 ? 3.027 7.942 5.654 1.00 83.00 171 LEU A CA 1
ATOM 1394 C C . LEU A 1 171 ? 4.107 8.069 4.585 1.00 83.00 171 LEU A C 1
ATOM 1396 O O . LEU A 1 171 ? 4.982 7.214 4.436 1.00 83.00 171 LEU A O 1
ATOM 1400 N N . GLN A 1 172 ? 4.024 9.133 3.797 1.00 66.81 172 GLN A N 1
ATOM 1401 C CA . GLN A 1 172 ? 5.012 9.384 2.758 1.00 66.81 172 GLN A CA 1
ATOM 1402 C C . GLN A 1 172 ? 6.306 9.919 3.378 1.00 66.81 172 GLN A C 1
ATOM 1404 O O . GLN A 1 172 ? 6.231 10.815 4.218 1.00 66.81 172 GLN A O 1
ATOM 1409 N N . PRO A 1 173 ? 7.497 9.468 2.958 1.00 54.38 173 PRO A N 1
ATOM 1410 C CA . PRO A 1 173 ? 8.708 10.191 3.300 1.00 54.38 173 PRO A CA 1
ATOM 1411 C C . PRO A 1 173 ? 8.758 11.502 2.509 1.00 54.38 173 PRO A C 1
ATOM 1413 O O . PRO A 1 173 ? 8.497 11.529 1.306 1.00 54.38 173 PRO A O 1
ATOM 1416 N N . SER A 1 174 ? 9.184 12.580 3.161 1.00 34.84 174 SER A N 1
ATOM 1417 C CA . SER A 1 174 ? 9.792 13.718 2.476 1.00 34.84 174 SER A CA 1
ATOM 1418 C C . SER A 1 174 ? 11.268 13.778 2.837 1.00 34.84 174 SER A C 1
ATOM 1420 O O . SER A 1 174 ? 11.683 14.523 3.719 1.00 34.84 174 SER A O 1
ATOM 1422 N N . GLY A 1 175 ? 12.061 12.934 2.181 1.00 39.78 175 GLY A N 1
ATOM 1423 C CA . GLY A 1 175 ? 13.512 12.897 2.355 1.00 39.78 175 GLY A CA 1
ATOM 1424 C C . GLY A 1 175 ? 14.015 12.078 3.550 1.00 39.78 175 GLY A C 1
ATOM 1425 O O . GLY A 1 175 ? 13.249 11.525 4.335 1.00 39.78 175 GLY A O 1
ATOM 1426 N N . PHE A 1 176 ? 15.347 12.006 3.648 1.00 37.91 176 PHE A N 1
ATOM 1427 C CA . PHE A 1 176 ? 16.128 11.216 4.613 1.00 37.91 176 PHE A CA 1
ATOM 1428 C C . PHE A 1 176 ? 15.916 11.587 6.093 1.00 37.91 176 PHE A C 1
ATOM 1430 O O . PHE A 1 176 ? 16.445 10.909 6.969 1.00 37.91 176 PHE A O 1
ATOM 1437 N N . SER A 1 177 ? 15.138 12.626 6.400 1.00 43.53 177 SER A N 1
ATOM 1438 C CA . SER A 1 177 ? 14.844 13.042 7.771 1.00 43.53 177 SER A CA 1
ATOM 1439 C C . SER A 1 177 ? 13.338 13.101 8.017 1.00 43.53 177 SER A C 1
ATOM 1441 O O . SER A 1 177 ? 12.727 14.166 8.022 1.00 43.53 177 SER A O 1
ATOM 1443 N N . MET A 1 178 ? 12.731 11.949 8.269 1.00 46.44 178 MET A N 1
ATOM 1444 C CA . MET A 1 178 ? 11.476 11.895 9.011 1.00 46.44 178 MET A CA 1
ATOM 1445 C C . MET A 1 178 ? 11.668 10.987 10.214 1.00 46.44 178 MET A C 1
ATOM 1447 O O . MET A 1 178 ? 11.255 9.833 10.226 1.00 46.44 178 MET A O 1
ATOM 1451 N N . SER A 1 179 ? 12.265 11.535 11.272 1.00 45.88 179 SER A N 1
ATOM 1452 C CA . SER A 1 179 ? 11.893 11.109 12.618 1.00 45.88 179 SER A CA 1
ATOM 1453 C C . SER A 1 179 ? 10.445 11.563 12.826 1.00 45.88 179 SER A C 1
ATOM 1455 O O . SER A 1 179 ? 10.201 12.667 13.319 1.00 45.88 179 SER A O 1
ATOM 1457 N N . SER A 1 180 ? 9.476 10.791 12.329 1.00 54.25 180 SER A N 1
ATOM 1458 C CA . SER A 1 180 ? 8.065 11.118 12.524 1.00 54.25 180 SER A CA 1
ATOM 1459 C C . SER A 1 180 ? 7.819 11.236 14.033 1.00 54.25 180 SER A C 1
ATOM 1461 O O . SER A 1 180 ? 8.186 10.334 14.785 1.00 54.25 180 SER A O 1
ATOM 1463 N N . LYS A 1 181 ? 7.229 12.349 14.484 1.00 63.16 181 LYS A N 1
ATOM 1464 C CA . LYS A 1 181 ? 6.837 12.553 15.892 1.00 63.16 181 LYS A CA 1
ATOM 1465 C C . LYS A 1 181 ? 5.542 11.816 16.255 1.00 63.16 181 LYS A C 1
ATOM 1467 O O . LYS A 1 181 ? 5.049 11.989 17.366 1.00 63.16 181 LYS A O 1
ATOM 1472 N N . LEU A 1 182 ? 4.964 11.057 15.321 1.00 79.94 182 LEU A N 1
ATOM 1473 C CA . LEU A 1 182 ? 3.749 10.293 15.562 1.00 79.94 182 LEU A CA 1
ATOM 1474 C C . LEU A 1 182 ? 4.064 9.124 16.489 1.00 79.94 182 LEU A C 1
ATOM 1476 O O . LEU A 1 182 ? 4.904 8.275 16.190 1.00 79.94 182 LEU A O 1
ATOM 1480 N N . ASN A 1 183 ? 3.361 9.079 17.611 1.00 87.50 183 ASN A N 1
ATOM 1481 C CA . ASN A 1 183 ? 3.423 7.968 18.539 1.00 87.50 183 ASN A CA 1
ATOM 1482 C C . ASN A 1 183 ? 2.347 6.954 18.138 1.00 87.50 183 ASN A C 1
ATOM 1484 O O . ASN A 1 183 ? 1.186 7.093 18.522 1.00 87.50 183 ASN A O 1
ATOM 1488 N N . LEU A 1 184 ? 2.727 5.960 17.328 1.00 88.81 184 LEU A N 1
ATOM 1489 C CA . LEU A 1 184 ? 1.791 4.974 16.768 1.00 88.81 184 LEU A CA 1
ATOM 1490 C C . LEU A 1 184 ? 1.094 4.130 17.846 1.00 88.81 184 LEU A C 1
ATOM 1492 O O . LEU A 1 184 ? -0.065 3.772 17.670 1.00 88.81 184 LEU A O 1
ATOM 1496 N N . THR A 1 185 ? 1.759 3.863 18.972 1.00 90.31 185 THR A N 1
ATOM 1497 C CA . THR A 1 185 ? 1.152 3.167 20.119 1.00 90.31 185 THR A CA 1
ATOM 1498 C C . THR A 1 185 ? 0.058 4.007 20.769 1.00 90.31 185 THR A C 1
ATOM 1500 O O . THR A 1 185 ? -1.002 3.499 21.123 1.00 90.31 185 THR A O 1
ATOM 1503 N N . GLU A 1 186 ? 0.288 5.309 20.922 1.00 91.81 186 GLU A N 1
ATOM 1504 C CA . GLU A 1 186 ? -0.727 6.226 21.444 1.00 91.81 186 GLU A CA 1
ATOM 1505 C C . GLU A 1 186 ? -1.894 6.381 20.460 1.00 91.81 186 GLU A C 1
ATOM 1507 O O . GLU A 1 186 ? -3.040 6.265 20.886 1.00 91.81 186 GLU A O 1
ATOM 1512 N N . LEU A 1 187 ? -1.624 6.483 19.151 1.00 91.88 187 LEU A N 1
ATOM 1513 C CA . LEU A 1 187 ? -2.678 6.451 18.128 1.00 91.88 187 LEU A CA 1
ATOM 1514 C C . LEU A 1 187 ? -3.496 5.157 18.206 1.00 91.88 187 LEU A C 1
ATOM 1516 O O . LEU A 1 187 ? -4.719 5.216 18.218 1.00 91.88 187 LEU A O 1
ATOM 1520 N N . ALA A 1 188 ? -2.858 3.987 18.298 1.00 93.31 188 ALA A N 1
ATOM 1521 C CA . ALA A 1 188 ? -3.572 2.712 18.387 1.00 93.31 188 ALA A CA 1
ATOM 1522 C C . ALA A 1 188 ? -4.549 2.689 19.576 1.00 93.31 188 ALA A C 1
ATOM 1524 O O . ALA A 1 188 ? -5.689 2.246 19.444 1.00 93.31 188 ALA A O 1
ATOM 1525 N N . ARG A 1 189 ? -4.147 3.248 20.726 1.00 92.25 189 ARG A N 1
ATOM 1526 C CA . ARG A 1 189 ? -5.034 3.400 21.891 1.00 92.25 189 ARG A CA 1
ATOM 1527 C C . ARG A 1 189 ? -6.202 4.337 21.604 1.00 92.25 189 ARG A C 1
ATOM 1529 O O . ARG A 1 189 ? -7.330 3.988 21.935 1.00 92.25 189 ARG A O 1
ATOM 1536 N N . GLU A 1 190 ? -5.954 5.486 20.977 1.00 91.88 190 GLU A N 1
ATOM 1537 C CA . GLU A 1 190 ? -7.010 6.423 20.564 1.00 91.88 190 GLU A CA 1
ATOM 1538 C C . GLU A 1 190 ? -8.037 5.741 19.643 1.00 91.88 190 GLU A C 1
ATOM 1540 O O . GLU A 1 190 ? -9.240 5.860 19.869 1.00 91.88 190 GLU A O 1
ATOM 1545 N N . PHE A 1 191 ? -7.589 4.941 18.670 1.00 92.06 191 PHE A N 1
ATOM 1546 C CA . PHE A 1 191 ? -8.484 4.187 17.786 1.00 92.06 191 PHE A CA 1
ATOM 1547 C C . PHE A 1 191 ? -9.295 3.107 18.514 1.00 92.06 191 PHE A C 1
ATOM 1549 O O . PHE A 1 191 ? -10.460 2.899 18.185 1.00 92.06 191 PHE A O 1
ATOM 1556 N N . ILE A 1 192 ? -8.731 2.448 19.529 1.00 90.44 192 ILE A N 1
ATOM 155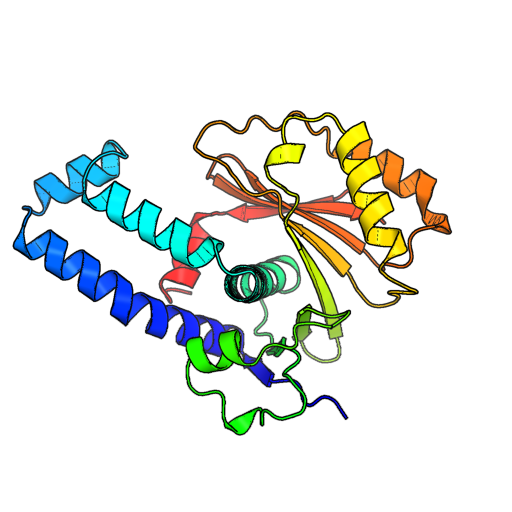7 C CA . ILE A 1 192 ? -9.481 1.495 20.363 1.00 90.44 192 ILE A CA 1
ATOM 1558 C C . ILE A 1 192 ? -10.611 2.201 21.129 1.00 90.44 192 ILE A C 1
ATOM 1560 O O . ILE A 1 192 ? -11.703 1.643 21.245 1.00 90.44 192 ILE A O 1
ATOM 1564 N N . PHE A 1 193 ? -10.391 3.426 21.622 1.00 89.00 193 PHE A N 1
ATOM 1565 C CA . PHE A 1 193 ? -11.451 4.212 22.268 1.00 89.00 193 PHE A CA 1
ATOM 1566 C C . PHE A 1 193 ? -12.557 4.632 21.292 1.00 89.00 193 PHE A C 1
ATOM 1568 O O . PHE A 1 193 ? -13.711 4.735 21.697 1.00 89.00 193 PHE A O 1
ATOM 1575 N N . LEU A 1 194 ? -12.224 4.810 20.012 1.00 88.19 194 LEU A N 1
ATOM 1576 C CA . LEU A 1 194 ? -13.168 5.151 18.944 1.00 88.19 194 LEU A CA 1
ATOM 1577 C C . LEU A 1 194 ? -13.801 3.927 18.263 1.00 88.19 194 LEU A C 1
ATOM 1579 O O . LEU A 1 194 ? -14.445 4.081 17.228 1.00 88.19 194 LEU A O 1
ATOM 1583 N N . LYS A 1 195 ? -13.637 2.712 18.803 1.00 87.81 195 LYS A N 1
ATOM 1584 C CA . LYS A 1 195 ? -14.078 1.464 18.150 1.00 87.81 195 LYS A CA 1
ATOM 1585 C C . LYS A 1 195 ? -15.543 1.473 17.696 1.00 87.81 195 LYS A C 1
ATOM 1587 O O . LYS A 1 195 ? -15.835 0.922 16.645 1.00 87.81 195 LYS A O 1
ATOM 1592 N N . ASP A 1 196 ? -16.435 2.106 18.461 1.00 88.25 196 ASP A N 1
ATOM 1593 C CA . ASP A 1 196 ? -17.877 2.125 18.180 1.00 88.25 196 ASP A CA 1
ATOM 1594 C C . ASP A 1 196 ? -18.228 3.138 17.070 1.00 88.25 196 ASP A C 1
ATOM 1596 O O . ASP A 1 196 ? -19.343 3.159 16.557 1.00 88.25 196 ASP A O 1
ATOM 1600 N N . GLU A 1 197 ? -17.263 3.972 16.673 1.00 86.94 197 GLU A N 1
ATOM 1601 C CA . GLU A 1 197 ? -17.371 4.947 15.588 1.00 86.94 197 GLU A CA 1
ATOM 1602 C C . GLU A 1 197 ? -16.643 4.509 14.305 1.00 86.94 197 GLU A C 1
ATOM 1604 O O . GLU A 1 197 ? -16.772 5.156 13.256 1.00 86.94 197 GLU A O 1
ATOM 1609 N N . ILE A 1 198 ? -15.835 3.451 14.374 1.00 86.50 198 ILE A N 1
ATOM 1610 C CA . ILE A 1 198 ? -15.048 2.952 13.249 1.00 86.50 198 ILE A CA 1
ATOM 1611 C C . ILE A 1 198 ? -15.902 1.975 12.443 1.00 86.50 198 ILE A C 1
ATOM 1613 O O . ILE A 1 198 ? -16.364 0.964 12.955 1.00 86.50 198 ILE A O 1
ATOM 1617 N N . THR A 1 199 ? -16.073 2.272 11.156 1.00 90.31 199 THR A N 1
ATOM 1618 C CA . THR A 1 199 ? -16.808 1.424 10.204 1.00 90.31 199 THR A CA 1
ATOM 1619 C C . THR A 1 199 ? -15.888 0.562 9.336 1.00 90.31 199 THR A C 1
ATOM 1621 O O . THR A 1 199 ? -16.372 -0.120 8.444 1.00 90.31 199 THR A O 1
ATOM 1624 N N . PHE A 1 200 ? -14.571 0.619 9.553 1.00 92.19 200 PHE A N 1
ATOM 1625 C CA . PHE A 1 200 ? -13.574 -0.201 8.858 1.00 92.19 200 PHE A CA 1
ATOM 1626 C C . PHE A 1 200 ? -13.241 -1.448 9.680 1.00 92.19 200 PHE A C 1
ATOM 1628 O O . PHE A 1 200 ? -13.168 -1.375 10.905 1.00 92.19 200 PHE A O 1
ATOM 1635 N N . ASP A 1 201 ? -12.926 -2.555 9.010 1.00 93.69 201 ASP A N 1
ATOM 1636 C CA . ASP A 1 201 ? -12.517 -3.794 9.688 1.00 93.69 201 ASP A CA 1
ATOM 1637 C C . ASP A 1 201 ? -11.132 -3.655 10.340 1.00 93.69 201 ASP A C 1
ATOM 1639 O O . ASP A 1 201 ? -10.877 -4.194 11.416 1.00 93.69 201 ASP A O 1
ATOM 1643 N N . GLU A 1 202 ? -10.223 -2.928 9.684 1.00 95.31 202 GLU A N 1
ATOM 1644 C CA . GLU A 1 202 ? -8.854 -2.692 10.146 1.00 95.31 202 GLU A CA 1
ATOM 1645 C C . GLU A 1 202 ? -8.403 -1.286 9.723 1.00 95.31 202 GLU A C 1
ATOM 1647 O O . GLU A 1 202 ? -8.752 -0.803 8.642 1.00 95.31 202 GLU A O 1
ATOM 1652 N N . ILE A 1 203 ? -7.609 -0.625 10.569 1.00 95.50 203 ILE A N 1
ATOM 1653 C CA . ILE A 1 203 ? -6.943 0.639 10.229 1.00 95.50 203 ILE A CA 1
ATOM 1654 C C . ILE A 1 203 ? -5.449 0.437 10.400 1.00 95.50 203 ILE A C 1
ATOM 1656 O O . ILE A 1 203 ? -4.977 0.100 11.489 1.00 95.50 203 ILE A O 1
ATOM 1660 N N . VAL A 1 204 ? -4.701 0.669 9.324 1.00 95.88 204 VAL A N 1
ATOM 1661 C CA . VAL A 1 204 ? -3.261 0.425 9.285 1.00 95.88 204 VAL A CA 1
ATOM 1662 C C . VAL A 1 204 ? -2.501 1.636 8.785 1.00 95.88 204 VAL A C 1
ATOM 1664 O O . VAL A 1 204 ? -2.971 2.397 7.941 1.00 95.88 204 VAL A O 1
ATOM 1667 N N . VAL A 1 205 ? -1.284 1.786 9.286 1.00 93.06 205 VAL A N 1
ATOM 1668 C CA . VAL A 1 205 ? -0.331 2.798 8.856 1.00 93.06 205 VAL A CA 1
ATOM 1669 C C . VAL A 1 205 ? 0.809 2.110 8.124 1.00 93.06 205 VAL A C 1
ATOM 1671 O O . VAL A 1 205 ? 1.499 1.263 8.690 1.00 93.06 205 VAL A O 1
ATOM 1674 N N . PHE A 1 206 ? 1.011 2.479 6.863 1.00 91.06 206 PHE A N 1
ATOM 1675 C CA . PHE A 1 206 ? 2.052 1.934 6.002 1.00 91.06 206 PHE A CA 1
ATOM 1676 C C . PHE A 1 206 ? 3.165 2.960 5.777 1.00 91.06 206 PHE A C 1
ATOM 1678 O O . PHE A 1 206 ? 2.899 4.093 5.373 1.00 91.06 206 PHE A O 1
ATOM 1685 N N . PHE A 1 207 ? 4.417 2.585 6.038 1.00 84.75 207 PHE A N 1
ATOM 1686 C CA . PHE A 1 207 ? 5.561 3.488 5.899 1.00 84.75 207 PHE A CA 1
ATOM 1687 C C . PHE A 1 207 ? 6.882 2.744 5.694 1.00 84.75 207 PHE A C 1
ATOM 1689 O O . PHE A 1 207 ? 6.998 1.541 5.931 1.00 84.75 207 PHE A O 1
ATOM 1696 N N . ASN A 1 208 ? 7.900 3.480 5.251 1.00 77.12 208 ASN A N 1
ATOM 1697 C CA . ASN A 1 208 ? 9.270 2.986 5.183 1.00 77.12 208 ASN A CA 1
ATOM 1698 C C . ASN A 1 208 ? 10.006 3.363 6.477 1.00 77.12 208 ASN A C 1
ATOM 1700 O O . ASN A 1 208 ? 10.234 4.544 6.742 1.00 77.12 208 ASN A O 1
ATOM 1704 N N . ASP A 1 209 ? 10.357 2.361 7.280 1.00 72.19 209 ASP A N 1
ATOM 1705 C CA . ASP A 1 209 ? 11.097 2.540 8.526 1.00 72.19 209 ASP A CA 1
ATOM 1706 C C . ASP A 1 209 ? 12.600 2.539 8.226 1.00 72.19 209 ASP A C 1
ATOM 1708 O O . ASP A 1 209 ? 13.220 1.498 7.971 1.00 72.19 209 ASP A O 1
ATOM 1712 N N . SER A 1 210 ? 13.177 3.743 8.244 1.00 67.94 210 SER A N 1
ATOM 1713 C CA . SER A 1 210 ? 14.621 3.978 8.178 1.00 67.94 210 SER A CA 1
ATOM 1714 C C . SER A 1 210 ? 15.316 3.389 6.940 1.00 67.94 210 SER A C 1
ATOM 1716 O O . SER A 1 210 ? 16.493 3.041 7.014 1.00 67.94 210 SER A O 1
ATOM 1718 N N . MET A 1 211 ? 14.605 3.236 5.813 1.00 68.81 211 MET A N 1
ATOM 1719 C CA . MET A 1 211 ? 15.108 2.573 4.596 1.00 68.81 211 MET A CA 1
ATOM 1720 C C . MET A 1 211 ? 15.554 1.120 4.828 1.00 68.81 211 MET A C 1
ATOM 1722 O O . MET A 1 211 ? 16.307 0.566 4.032 1.00 68.81 211 MET A O 1
ATOM 1726 N N . LYS A 1 212 ? 15.096 0.486 5.913 1.00 68.19 212 LYS A N 1
ATOM 1727 C CA . LYS A 1 212 ? 15.427 -0.907 6.251 1.00 68.19 212 LYS A CA 1
ATOM 1728 C C . LYS A 1 212 ? 14.244 -1.834 6.054 1.00 68.19 212 LYS A C 1
ATOM 1730 O O . LYS A 1 212 ? 14.416 -2.942 5.552 1.00 68.19 212 LYS A O 1
ATOM 1735 N N . TYR A 1 213 ? 13.052 -1.376 6.425 1.00 79.06 213 TYR A N 1
ATOM 1736 C CA . TYR A 1 213 ? 11.838 -2.178 6.367 1.00 79.06 213 TYR A CA 1
ATOM 1737 C C . TYR A 1 213 ? 10.697 -1.397 5.735 1.00 79.06 213 TYR A C 1
ATOM 1739 O O . TYR A 1 213 ? 10.464 -0.232 6.055 1.00 79.06 213 TYR A O 1
ATOM 1747 N N . PHE A 1 214 ? 9.915 -2.086 4.915 1.00 84.19 214 PHE A N 1
ATOM 1748 C CA . PHE A 1 214 ? 8.517 -1.724 4.768 1.00 84.19 214 PHE A CA 1
ATOM 1749 C C . PHE A 1 214 ? 7.789 -2.142 6.044 1.00 84.19 214 PHE A C 1
ATOM 1751 O O . PHE A 1 214 ? 7.893 -3.291 6.478 1.00 84.19 214 PHE A O 1
ATOM 1758 N N . THR A 1 215 ? 7.075 -1.203 6.654 1.00 87.38 215 THR A N 1
ATOM 1759 C CA . THR A 1 215 ? 6.352 -1.412 7.907 1.00 87.38 215 THR A CA 1
ATOM 1760 C C . THR A 1 215 ? 4.867 -1.197 7.690 1.00 87.38 215 THR A C 1
ATOM 1762 O O . THR A 1 215 ? 4.465 -0.172 7.139 1.00 87.38 215 THR A O 1
ATOM 1765 N N . LEU A 1 216 ? 4.063 -2.139 8.177 1.00 92.88 216 LEU A N 1
ATOM 1766 C CA . LEU A 1 216 ? 2.618 -2.000 8.311 1.00 92.88 216 LEU A CA 1
ATOM 1767 C C . LEU A 1 216 ? 2.274 -2.097 9.798 1.00 92.88 216 LEU A C 1
ATOM 1769 O O . LEU A 1 216 ? 2.483 -3.132 10.429 1.00 92.88 216 LEU A O 1
ATOM 1773 N N . TYR A 1 217 ? 1.794 -0.996 10.367 1.00 93.56 217 TYR A N 1
ATOM 1774 C CA . TYR A 1 217 ? 1.410 -0.896 11.770 1.00 93.56 217 TYR A CA 1
ATOM 1775 C C . TYR A 1 217 ? -0.108 -0.881 11.883 1.00 93.56 217 TYR A C 1
ATOM 1777 O O . TYR A 1 217 ? -0.754 0.053 11.413 1.00 93.56 217 TYR A O 1
ATOM 1785 N N . LYS A 1 218 ? -0.685 -1.898 12.510 1.00 95.69 218 LYS A N 1
ATOM 1786 C CA . LYS A 1 218 ? -2.122 -1.977 12.759 1.00 95.69 218 LYS A CA 1
ATOM 1787 C C . LYS A 1 218 ? -2.465 -1.121 13.968 1.00 95.69 218 LYS A C 1
ATOM 1789 O O . LYS A 1 218 ? -1.936 -1.347 15.054 1.00 95.69 218 LYS A O 1
ATOM 1794 N N . LEU A 1 219 ? -3.310 -0.116 13.760 1.00 94.88 219 LEU A N 1
ATOM 1795 C CA . LEU A 1 219 ? -3.832 0.751 14.818 1.00 94.88 219 LEU A CA 1
ATOM 1796 C C . LEU A 1 219 ? -5.128 0.189 15.414 1.00 94.88 219 LEU A C 1
ATOM 1798 O O . LEU A 1 219 ? -5.380 0.356 16.600 1.00 94.88 219 LEU A O 1
ATOM 1802 N N . TYR A 1 220 ? -5.937 -0.484 14.593 1.00 94.88 220 TYR A N 1
ATOM 1803 C CA . TYR A 1 220 ? -7.223 -1.081 14.957 1.00 94.88 220 TYR A CA 1
ATOM 1804 C C . TYR A 1 220 ? -7.432 -2.367 14.145 1.00 94.88 220 TYR A C 1
ATOM 1806 O O . TYR A 1 220 ? -7.028 -2.370 12.983 1.00 94.88 220 TYR A O 1
ATOM 1814 N N . PRO A 1 221 ? -8.059 -3.432 14.690 1.00 92.88 221 PRO A N 1
ATOM 1815 C CA . PRO A 1 221 ? -8.651 -3.531 16.034 1.00 92.88 221 PRO A CA 1
ATOM 1816 C C . PRO A 1 221 ? -7.650 -3.897 17.130 1.00 92.88 221 PRO A C 1
ATOM 1818 O O . PRO A 1 221 ? -7.949 -3.778 18.316 1.00 92.88 221 PRO A O 1
ATOM 1821 N N . LYS A 1 222 ? -6.459 -4.348 16.739 1.00 90.44 222 LYS A N 1
ATOM 1822 C CA . LYS A 1 222 ? -5.373 -4.712 17.644 1.00 90.44 222 LYS A CA 1
ATOM 1823 C C . LYS A 1 222 ? -4.081 -4.042 17.202 1.00 90.44 222 LYS A C 1
ATOM 1825 O O . LYS A 1 222 ? -3.820 -3.914 16.008 1.00 90.44 222 LYS A O 1
ATOM 1830 N N . GLU A 1 223 ? -3.274 -3.671 18.185 1.00 93.44 223 GLU A N 1
ATOM 1831 C CA . GLU A 1 223 ? -1.935 -3.141 17.968 1.00 93.44 223 GLU A CA 1
ATOM 1832 C C . GLU A 1 223 ? -0.996 -4.272 17.522 1.00 93.44 223 GLU A C 1
ATOM 1834 O O . GLU A 1 223 ? -0.766 -5.235 18.254 1.00 93.44 223 GLU A O 1
ATOM 1839 N N . GLU A 1 224 ? -0.476 -4.181 16.299 1.00 94.81 224 GLU A N 1
ATOM 1840 C CA . GLU A 1 224 ? 0.428 -5.181 15.721 1.00 94.81 224 GLU A CA 1
ATOM 1841 C C . GLU A 1 224 ? 1.352 -4.518 14.690 1.00 94.81 224 GLU A C 1
ATOM 1843 O O . GLU A 1 224 ? 0.892 -3.783 13.818 1.00 94.81 224 GLU A O 1
ATOM 1848 N N . LYS A 1 225 ? 2.662 -4.791 14.757 1.00 92.44 225 LYS A N 1
ATOM 1849 C CA . LYS A 1 225 ? 3.649 -4.297 13.783 1.00 92.44 225 LYS A CA 1
ATOM 1850 C C . LYS A 1 225 ? 4.101 -5.444 12.885 1.00 92.44 225 LYS A C 1
ATOM 1852 O O . LYS A 1 225 ? 4.712 -6.396 13.363 1.00 92.44 225 LYS A O 1
ATOM 1857 N N . LEU A 1 226 ? 3.853 -5.322 11.585 1.00 92.31 226 LEU A N 1
ATOM 1858 C CA . LEU A 1 226 ? 4.364 -6.227 10.560 1.00 92.31 226 LEU A CA 1
ATOM 1859 C C . LEU A 1 226 ? 5.537 -5.576 9.825 1.00 92.31 226 LEU A C 1
ATOM 1861 O O . LEU A 1 226 ? 5.515 -4.380 9.525 1.00 92.31 226 LEU A O 1
ATOM 1865 N N . LEU A 1 227 ? 6.558 -6.376 9.524 1.00 89.00 227 LEU A N 1
ATOM 1866 C CA . LEU A 1 227 ? 7.796 -5.928 8.895 1.00 89.00 227 LEU A CA 1
ATOM 1867 C C . LEU A 1 227 ? 8.119 -6.797 7.685 1.00 89.00 227 LEU A C 1
ATOM 1869 O O . LEU A 1 227 ? 8.127 -8.023 7.781 1.00 89.00 227 LEU A O 1
ATOM 1873 N N . ILE A 1 228 ? 8.461 -6.152 6.574 1.00 83.69 228 ILE A N 1
ATOM 1874 C CA . ILE A 1 228 ? 9.065 -6.797 5.409 1.00 83.69 228 ILE A CA 1
ATOM 1875 C C . ILE A 1 228 ? 10.417 -6.124 5.167 1.00 83.69 228 ILE A C 1
ATOM 1877 O O . ILE A 1 228 ? 10.456 -4.897 5.024 1.00 83.69 228 ILE A O 1
ATOM 1881 N N . PRO A 1 229 ? 11.534 -6.877 5.115 1.00 81.38 229 PRO A N 1
ATOM 1882 C CA . PRO A 1 229 ? 12.829 -6.313 4.751 1.00 81.38 229 PRO A CA 1
ATOM 1883 C C . PRO A 1 229 ? 12.736 -5.565 3.420 1.00 81.38 229 PRO A C 1
ATOM 1885 O O . PRO A 1 229 ? 12.208 -6.099 2.443 1.00 81.38 229 PRO A O 1
ATOM 1888 N N . LEU A 1 230 ? 13.265 -4.340 3.358 1.00 71.06 230 LEU A N 1
ATOM 1889 C CA . LEU A 1 230 ? 13.225 -3.528 2.138 1.00 71.06 230 LEU A CA 1
ATOM 1890 C C . LEU A 1 230 ? 13.841 -4.289 0.958 1.00 71.06 230 LEU A C 1
ATOM 1892 O O . LEU A 1 230 ? 13.302 -4.256 -0.143 1.00 71.06 230 LEU A O 1
ATOM 1896 N N . GLU A 1 231 ? 14.916 -5.037 1.207 1.00 69.19 231 GLU A N 1
ATOM 1897 C CA . GLU A 1 231 ? 15.581 -5.876 0.210 1.00 69.19 231 GLU A CA 1
ATOM 1898 C C . GLU A 1 231 ? 14.633 -6.889 -0.448 1.00 69.19 231 GLU A C 1
ATOM 1900 O O . GLU A 1 231 ? 14.725 -7.105 -1.650 1.00 69.19 231 GLU A O 1
ATOM 1905 N N . TRP A 1 232 ? 13.688 -7.475 0.292 1.00 71.12 232 TRP A N 1
ATOM 1906 C CA . TRP A 1 232 ? 12.705 -8.399 -0.285 1.00 71.12 232 TRP A CA 1
ATOM 1907 C C . TRP A 1 232 ? 11.757 -7.682 -1.240 1.00 71.12 232 TRP A C 1
ATOM 1909 O O . TRP A 1 232 ? 11.525 -8.152 -2.353 1.00 71.12 232 TRP A O 1
ATOM 1919 N N . GLY A 1 233 ? 11.257 -6.512 -0.838 1.00 64.88 233 GLY A N 1
ATOM 1920 C CA . GLY A 1 233 ? 10.458 -5.681 -1.732 1.00 64.88 233 GLY A CA 1
ATOM 1921 C C . GLY A 1 233 ? 11.256 -5.262 -2.969 1.00 64.88 233 GLY A C 1
ATOM 1922 O O . GLY A 1 233 ? 10.751 -5.357 -4.082 1.00 64.88 233 GLY A O 1
ATOM 1923 N N . LEU A 1 234 ? 12.528 -4.884 -2.803 1.00 62.91 234 LEU A N 1
ATOM 1924 C CA . LEU A 1 234 ? 13.421 -4.530 -3.910 1.00 62.91 234 LEU A CA 1
ATOM 1925 C C . LEU A 1 234 ? 13.678 -5.707 -4.862 1.00 62.91 234 LEU A C 1
ATOM 1927 O O . LEU A 1 234 ? 13.621 -5.506 -6.069 1.00 62.91 234 LEU A O 1
ATOM 1931 N N . LYS A 1 235 ? 13.901 -6.922 -4.349 1.00 63.59 235 LYS A N 1
ATOM 1932 C CA . LYS A 1 235 ? 14.056 -8.146 -5.156 1.00 63.59 235 LYS A CA 1
ATOM 1933 C C . LYS A 1 235 ? 12.815 -8.415 -6.016 1.00 63.59 235 LYS A C 1
ATOM 1935 O O . LYS A 1 235 ? 12.940 -8.656 -7.213 1.00 63.59 235 LYS A O 1
ATOM 1940 N N . ARG A 1 236 ? 11.609 -8.255 -5.456 1.00 61.31 236 ARG A N 1
ATOM 1941 C CA . ARG A 1 236 ? 10.337 -8.349 -6.209 1.00 61.31 236 ARG A CA 1
ATOM 1942 C C . ARG A 1 236 ? 10.201 -7.262 -7.263 1.00 61.31 236 ARG A C 1
ATOM 1944 O O . ARG A 1 236 ? 9.828 -7.540 -8.397 1.00 61.31 236 ARG A O 1
ATOM 1951 N N . PHE A 1 237 ? 10.570 -6.029 -6.921 1.00 56.09 237 PHE A N 1
ATOM 1952 C CA . PHE A 1 237 ? 10.623 -4.921 -7.876 1.00 56.09 237 PHE A CA 1
ATOM 1953 C C . PHE A 1 237 ? 11.691 -5.084 -8.962 1.00 56.09 237 PHE A C 1
ATOM 1955 O O . PHE A 1 237 ? 11.729 -4.247 -9.858 1.00 56.09 237 PHE A O 1
ATOM 1962 N N . ARG A 1 238 ? 12.546 -6.110 -8.889 1.00 59.06 238 ARG A N 1
ATOM 1963 C CA . ARG A 1 238 ? 13.481 -6.521 -9.946 1.00 59.06 238 ARG A CA 1
ATOM 1964 C C . ARG A 1 238 ? 13.063 -7.825 -10.640 1.00 59.06 238 ARG A C 1
ATOM 1966 O O . ARG A 1 238 ? 13.728 -8.238 -11.579 1.00 59.06 238 ARG A O 1
ATOM 1973 N N . GLY A 1 239 ? 11.966 -8.456 -10.209 1.00 53.06 239 GLY A N 1
ATOM 1974 C CA . GLY A 1 239 ? 11.493 -9.736 -10.748 1.00 53.06 239 GLY A CA 1
ATOM 1975 C C . GLY A 1 239 ? 12.323 -10.946 -10.308 1.00 53.06 239 GLY A C 1
ATOM 1976 O O . GLY A 1 239 ? 12.296 -11.975 -10.973 1.00 53.06 239 GLY A O 1
ATOM 1977 N N . GLU A 1 240 ? 13.082 -10.827 -9.215 1.00 51.12 240 GLU A N 1
ATOM 1978 C CA . GLU A 1 240 ? 14.014 -11.865 -8.750 1.00 51.12 240 GLU A CA 1
ATOM 1979 C C . GLU A 1 240 ? 13.352 -12.943 -7.873 1.00 51.12 240 GLU A C 1
ATOM 1981 O O . GLU A 1 240 ? 13.958 -13.992 -7.650 1.00 51.12 240 GLU A O 1
ATOM 1986 N N . ILE A 1 241 ? 12.139 -12.692 -7.359 1.00 50.47 241 ILE A N 1
ATOM 1987 C CA . ILE A 1 241 ? 11.351 -13.594 -6.494 1.00 50.47 241 ILE A CA 1
ATOM 1988 C C . ILE A 1 241 ? 9.844 -13.418 -6.703 1.00 50.47 241 ILE A C 1
ATOM 1990 O O . ILE A 1 241 ? 9.420 -12.274 -6.987 1.00 50.47 241 ILE A O 1
#

Foldseek 3Di:
DFDKQKDKLLRLLVLLLVVCCVVVVVLVVVVVVPDPPVRLVVCVVVCHDPSNVSVVVVVCVLPVAPLSVLSLVQSVVCCQVPVPAIKMKIFGFDPPDDSVPDDHPCSRSVGGDPDDLFRMWIDDDPDIATEDEEEDDPVQQQDELVSVVVVVVVVLVVDDQSARYEYEYEDDDPDQDPPRNYPLQVLLVVVCVCVVVDNHQWYWYWYQDNVFWTWIFTSPDDTDIDTDGNVVVVCSNVVND